Protein AF-A0A1F2VT42-F1 (afdb_monomer_lite)

Structure (mmCIF, N/CA/C/O backbone):
data_AF-A0A1F2VT42-F1
#
_entry.id   AF-A0A1F2VT42-F1
#
loop_
_atom_site.group_PDB
_atom_site.id
_atom_site.type_symbol
_atom_site.label_atom_id
_atom_site.label_alt_id
_atom_site.label_comp_id
_atom_site.label_asym_id
_atom_site.label_entity_id
_atom_site.label_seq_id
_atom_site.pdbx_PDB_ins_code
_atom_site.Cartn_x
_atom_site.Cartn_y
_atom_site.Cartn_z
_atom_site.occupancy
_atom_site.B_iso_or_equiv
_atom_site.auth_seq_id
_atom_site.auth_comp_id
_atom_site.auth_asym_id
_atom_site.auth_atom_id
_atom_site.pdbx_PDB_model_num
ATOM 1 N N . MET A 1 1 ? 23.416 17.757 -13.631 1.00 44.38 1 MET A N 1
ATOM 2 C CA . MET A 1 1 ? 24.134 16.462 -13.600 1.00 44.38 1 MET A CA 1
ATOM 3 C C . MET A 1 1 ? 23.717 15.706 -12.348 1.00 44.38 1 MET A C 1
ATOM 5 O O . MET A 1 1 ? 23.832 16.265 -11.262 1.00 44.38 1 MET A O 1
ATOM 9 N N . ALA A 1 2 ? 23.181 14.490 -12.479 1.00 46.88 2 ALA A N 1
ATOM 10 C CA . ALA A 1 2 ? 22.888 13.641 -11.323 1.00 46.88 2 ALA A CA 1
ATOM 11 C C . ALA A 1 2 ? 24.209 13.156 -10.700 1.00 46.88 2 ALA A C 1
ATOM 13 O O . ALA A 1 2 ? 25.132 12.795 -11.429 1.00 46.88 2 ALA A O 1
ATOM 14 N N . ARG A 1 3 ? 24.326 13.181 -9.365 1.00 50.06 3 ARG A N 1
ATOM 15 C CA . ARG A 1 3 ? 25.505 12.625 -8.679 1.00 50.06 3 ARG A CA 1
ATOM 16 C C . ARG A 1 3 ? 25.588 11.119 -8.967 1.00 50.06 3 ARG A C 1
ATOM 18 O O . ARG A 1 3 ? 24.540 10.470 -8.940 1.00 50.06 3 ARG A O 1
ATOM 25 N N . PRO A 1 4 ? 26.784 10.559 -9.213 1.00 55.59 4 PRO A N 1
ATOM 26 C CA . PRO A 1 4 ? 26.939 9.119 -9.375 1.00 55.59 4 PRO A CA 1
ATOM 27 C C . PRO A 1 4 ? 26.466 8.388 -8.110 1.00 55.59 4 PRO A C 1
ATOM 29 O O . PRO A 1 4 ? 26.667 8.874 -6.994 1.00 55.59 4 PRO A O 1
ATOM 32 N N . LEU A 1 5 ? 25.809 7.239 -8.295 1.00 55.88 5 LEU A N 1
ATOM 33 C CA . LEU A 1 5 ? 25.380 6.379 -7.193 1.00 55.88 5 LEU A CA 1
ATOM 34 C C . LEU A 1 5 ? 26.598 5.940 -6.383 1.00 55.88 5 LEU A C 1
ATOM 36 O O . LEU A 1 5 ? 27.571 5.424 -6.934 1.00 55.88 5 LEU A O 1
ATOM 40 N N . ASP A 1 6 ? 26.512 6.106 -5.067 1.00 54.47 6 ASP A N 1
ATOM 41 C CA . ASP A 1 6 ? 27.394 5.409 -4.143 1.00 54.47 6 ASP A CA 1
ATOM 42 C C . ASP A 1 6 ? 27.202 3.903 -4.366 1.00 54.47 6 ASP A C 1
ATOM 44 O O . ASP A 1 6 ? 26.106 3.374 -4.157 1.00 54.47 6 ASP A O 1
ATOM 48 N N . LYS A 1 7 ? 28.253 3.223 -4.838 1.00 49.81 7 LYS A N 1
ATOM 49 C CA . LYS A 1 7 ? 28.220 1.794 -5.189 1.00 49.81 7 LYS A CA 1
ATOM 50 C C . LYS A 1 7 ? 27.785 0.916 -4.009 1.00 49.81 7 LYS A C 1
ATOM 52 O O . LYS A 1 7 ? 27.269 -0.171 -4.237 1.00 49.81 7 LYS A O 1
ATOM 57 N N . ASN A 1 8 ? 27.905 1.411 -2.775 1.00 50.81 8 ASN A N 1
ATOM 58 C CA . ASN A 1 8 ? 27.462 0.722 -1.562 1.00 50.81 8 ASN A CA 1
ATOM 59 C C . ASN A 1 8 ? 25.938 0.780 -1.322 1.00 50.81 8 ASN A C 1
ATOM 61 O O . ASN A 1 8 ? 25.449 0.172 -0.373 1.00 50.81 8 ASN A O 1
ATOM 65 N N . LYS A 1 9 ? 25.171 1.504 -2.153 1.00 63.41 9 LYS A N 1
ATOM 66 C CA . LYS A 1 9 ? 23.704 1.668 -2.031 1.00 63.41 9 LYS A CA 1
ATOM 67 C C . LYS A 1 9 ?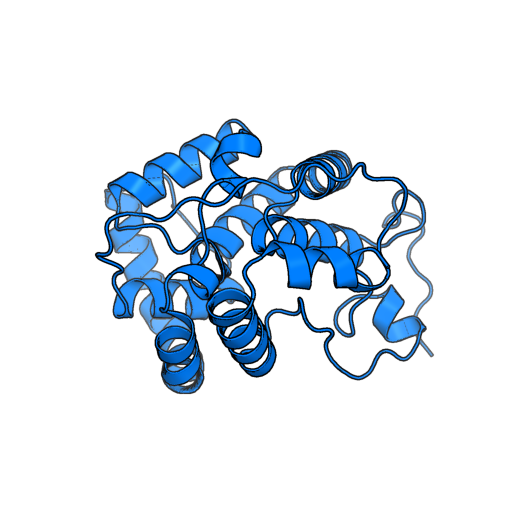 22.910 1.039 -3.181 1.00 63.41 9 LYS A C 1
ATOM 69 O O . LYS A 1 9 ? 21.718 1.320 -3.336 1.00 63.41 9 LYS A O 1
ATOM 74 N N . VAL A 1 10 ? 23.572 0.223 -3.998 1.00 76.75 10 VAL A N 1
ATOM 75 C CA . VAL A 1 10 ? 22.991 -0.448 -5.165 1.00 76.75 10 VAL A CA 1
ATOM 76 C C . VAL A 1 10 ? 22.985 -1.951 -4.909 1.00 76.75 10 VAL A C 1
ATOM 78 O O . VAL A 1 10 ? 24.027 -2.535 -4.623 1.00 76.75 10 VAL A O 1
ATOM 81 N N . LYS A 1 11 ? 21.818 -2.588 -5.025 1.00 80.06 11 LYS A N 1
ATOM 82 C CA . LYS A 1 11 ? 21.654 -4.040 -4.891 1.00 80.06 11 LYS A CA 1
ATOM 83 C C . LYS A 1 11 ? 21.034 -4.604 -6.161 1.00 80.06 11 LYS A C 1
ATOM 85 O O . LYS A 1 11 ? 20.028 -4.082 -6.635 1.00 80.06 11 LYS A O 1
ATOM 90 N N . ASN A 1 12 ? 21.676 -5.627 -6.725 1.00 84.44 12 ASN A N 1
ATOM 91 C CA . ASN A 1 12 ? 21.337 -6.232 -8.020 1.00 84.44 12 ASN A CA 1
ATOM 92 C C . ASN A 1 12 ? 21.110 -5.193 -9.137 1.00 84.44 12 ASN A C 1
ATOM 94 O O . ASN A 1 12 ? 20.183 -5.313 -9.928 1.00 84.44 12 ASN A O 1
ATOM 98 N N . GLY A 1 13 ? 21.934 -4.139 -9.174 1.00 88.81 13 GLY A N 1
ATOM 99 C CA . GLY A 1 13 ? 21.856 -3.092 -10.199 1.00 88.81 13 GLY A CA 1
ATOM 100 C C . GLY A 1 13 ? 20.827 -1.982 -9.951 1.00 88.81 13 GLY A C 1
ATOM 101 O O . GLY A 1 13 ? 20.768 -1.060 -10.759 1.00 88.81 13 GLY A O 1
ATOM 102 N N . TYR A 1 14 ? 20.079 -2.014 -8.840 1.00 93.31 14 TYR A N 1
ATOM 103 C CA . TYR A 1 14 ? 19.073 -0.997 -8.508 1.00 93.31 14 TYR A CA 1
ATOM 104 C C . TYR A 1 14 ? 19.327 -0.327 -7.158 1.00 93.31 14 TYR A C 1
ATOM 106 O O . TYR A 1 14 ? 19.788 -0.949 -6.196 1.00 93.31 14 TYR A O 1
ATOM 114 N N . SER A 1 15 ? 19.002 0.959 -7.079 1.00 94.31 15 SER A N 1
ATOM 115 C CA . SER A 1 15 ? 19.063 1.756 -5.863 1.00 94.31 15 SER A CA 1
ATOM 116 C C . SER A 1 15 ? 18.020 1.309 -4.842 1.00 94.31 15 SER A C 1
ATOM 118 O O . SER A 1 15 ? 16.953 0.790 -5.178 1.00 94.31 15 SER A O 1
ATOM 120 N N . GLU A 1 16 ? 18.283 1.611 -3.570 1.00 95.00 16 GLU A N 1
ATOM 121 C CA . GLU A 1 16 ? 17.306 1.436 -2.490 1.00 95.00 16 GLU A CA 1
ATOM 122 C C . GLU A 1 16 ? 15.934 2.053 -2.831 1.00 95.00 16 GLU A C 1
ATOM 124 O O . GLU A 1 16 ? 14.903 1.494 -2.477 1.00 95.00 16 GLU A O 1
ATOM 129 N N . SER A 1 17 ? 15.893 3.182 -3.552 1.00 95.00 17 SER A N 1
ATOM 130 C CA . SER A 1 17 ? 14.631 3.850 -3.900 1.00 95.00 17 SER A CA 1
ATOM 131 C C . SER A 1 17 ? 13.742 3.032 -4.841 1.00 95.00 17 SER A C 1
ATOM 133 O O . SER A 1 17 ? 12.523 3.057 -4.683 1.00 95.00 17 SER A O 1
ATOM 135 N N . VAL A 1 18 ? 14.333 2.263 -5.761 1.00 96.75 18 VAL A N 1
ATOM 136 C CA . VAL A 1 18 ? 13.584 1.352 -6.639 1.00 96.75 18 VAL A CA 1
ATOM 137 C C . VAL A 1 18 ? 13.106 0.137 -5.856 1.00 96.75 18 VAL A C 1
ATOM 139 O O . VAL A 1 18 ? 11.945 -0.235 -5.980 1.00 96.75 18 VAL A O 1
ATOM 142 N N . TRP A 1 19 ? 13.935 -0.423 -4.970 1.00 97.69 19 TRP A N 1
ATOM 143 C CA . TRP A 1 19 ? 13.510 -1.512 -4.082 1.00 97.69 19 TRP A CA 1
ATOM 144 C C . TRP A 1 19 ? 12.370 -1.103 -3.140 1.00 97.69 19 TRP A C 1
ATOM 146 O O . TRP A 1 19 ? 11.462 -1.891 -2.880 1.00 97.69 19 TRP A O 1
ATOM 156 N N . LYS A 1 20 ? 12.372 0.146 -2.658 1.00 97.00 20 LYS A N 1
ATOM 157 C CA . LYS A 1 20 ? 11.254 0.715 -1.890 1.00 97.00 20 LYS A CA 1
ATOM 158 C C . LYS A 1 20 ? 9.996 0.851 -2.748 1.00 97.00 20 LYS A C 1
ATOM 160 O O . LYS A 1 20 ? 8.915 0.509 -2.278 1.00 97.00 20 LYS A O 1
ATOM 165 N N . SER A 1 21 ? 10.145 1.314 -3.994 1.00 97.06 21 SER A N 1
ATOM 166 C CA . SER A 1 21 ? 9.040 1.388 -4.960 1.00 97.06 21 SER A CA 1
ATOM 167 C C . SER A 1 21 ? 8.446 0.001 -5.214 1.00 97.06 21 SER A C 1
ATOM 169 O O . SER A 1 21 ? 7.230 -0.152 -5.150 1.00 97.06 21 SER A O 1
ATOM 171 N N . LEU A 1 22 ? 9.298 -1.020 -5.386 1.00 97.94 22 LEU A N 1
ATOM 172 C CA . LEU A 1 22 ? 8.880 -2.413 -5.525 1.00 97.94 22 LEU A CA 1
ATOM 173 C C . LEU A 1 22 ? 8.036 -2.864 -4.330 1.00 97.94 22 LEU A C 1
ATOM 175 O O . LEU A 1 22 ? 6.956 -3.398 -4.550 1.00 97.94 22 LEU A O 1
ATOM 179 N N . ALA A 1 23 ? 8.472 -2.621 -3.088 1.00 98.12 23 ALA A N 1
ATOM 180 C CA . ALA A 1 23 ? 7.709 -3.017 -1.900 1.00 98.12 23 ALA A CA 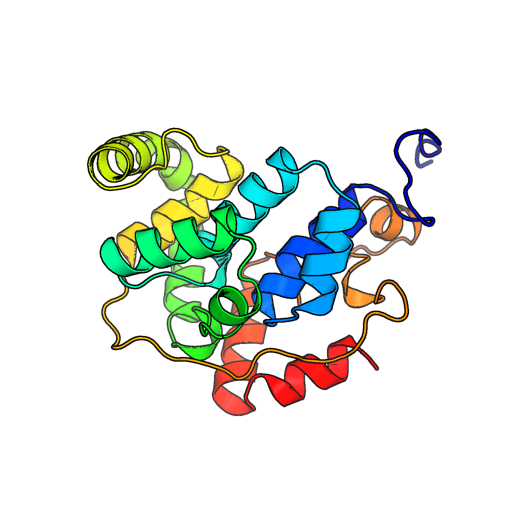1
ATOM 181 C C . ALA A 1 23 ? 6.302 -2.390 -1.868 1.00 98.12 23 ALA A C 1
ATOM 183 O O . ALA A 1 23 ? 5.307 -3.102 -1.753 1.00 98.12 23 ALA A O 1
ATOM 184 N N . VAL A 1 24 ? 6.216 -1.063 -2.018 1.00 97.38 24 VAL A N 1
ATOM 185 C CA . VAL A 1 24 ? 4.943 -0.320 -1.959 1.00 97.38 24 VAL A CA 1
ATOM 186 C C . VAL A 1 24 ? 3.995 -0.777 -3.066 1.00 97.38 24 VAL A C 1
ATOM 188 O O . VAL A 1 24 ? 2.858 -1.168 -2.815 1.00 97.38 24 VAL A O 1
ATOM 191 N N . LYS A 1 25 ? 4.486 -0.800 -4.306 1.00 97.81 25 LYS A N 1
ATOM 192 C CA . LYS A 1 25 ? 3.667 -1.125 -5.475 1.00 97.81 25 LYS A CA 1
ATOM 193 C C . LYS A 1 25 ? 3.268 -2.593 -5.519 1.00 97.81 25 LYS A C 1
ATOM 195 O O . LYS A 1 25 ? 2.165 -2.900 -5.960 1.00 97.81 25 LYS A O 1
ATOM 200 N N . SER A 1 26 ? 4.125 -3.490 -5.030 1.00 98.19 26 SER A N 1
ATOM 201 C CA . SER A 1 26 ? 3.789 -4.912 -4.911 1.00 98.19 26 SER A CA 1
ATOM 202 C C . SER A 1 26 ? 2.654 -5.123 -3.918 1.00 98.19 26 SER A C 1
ATOM 204 O O . SER A 1 26 ? 1.718 -5.847 -4.242 1.00 98.19 26 SER A O 1
ATOM 206 N N . LEU A 1 27 ? 2.662 -4.447 -2.763 1.00 98.38 27 LEU A N 1
ATOM 207 C CA . LEU A 1 27 ? 1.531 -4.499 -1.833 1.00 98.38 27 LEU A CA 1
ATOM 208 C C . LEU A 1 27 ? 0.245 -3.961 -2.483 1.00 98.38 27 LEU A C 1
ATOM 210 O O . LEU A 1 27 ? -0.788 -4.630 -2.439 1.00 98.38 27 LEU A O 1
ATOM 214 N N . ARG A 1 28 ? 0.323 -2.814 -3.172 1.00 97.62 28 ARG A N 1
ATOM 215 C CA . ARG A 1 28 ? -0.812 -2.200 -3.883 1.00 97.62 28 ARG A CA 1
ATOM 216 C C . ARG A 1 28 ? -1.498 -3.157 -4.846 1.00 97.62 28 ARG A C 1
ATOM 218 O O . ARG A 1 28 ? -2.714 -3.299 -4.784 1.00 97.62 28 ARG A O 1
ATOM 225 N N . ILE A 1 29 ? -0.742 -3.866 -5.683 1.00 97.25 29 ILE A N 1
ATOM 226 C CA . ILE A 1 29 ? -1.309 -4.808 -6.668 1.00 97.25 29 ILE A CA 1
ATOM 227 C C . ILE A 1 29 ? -1.449 -6.245 -6.139 1.00 97.25 29 ILE A C 1
ATOM 229 O O . ILE A 1 29 ? -1.990 -7.102 -6.836 1.00 97.25 29 ILE A O 1
ATOM 233 N N . GLY A 1 30 ? -0.984 -6.531 -4.921 1.00 97.75 30 GLY A N 1
ATOM 234 C CA . GLY A 1 30 ? -1.061 -7.851 -4.294 1.00 97.75 30 GLY A CA 1
ATOM 235 C C . GLY A 1 30 ? -0.034 -8.853 -4.829 1.00 97.75 30 GLY A C 1
ATOM 236 O O . GLY A 1 30 ? -0.340 -10.037 -4.935 1.00 97.75 30 GLY A O 1
ATOM 237 N N . TRP A 1 31 ? 1.163 -8.398 -5.203 1.00 98.19 31 TRP A N 1
ATOM 238 C CA . TRP A 1 31 ? 2.233 -9.218 -5.773 1.00 98.19 31 TRP A CA 1
ATOM 239 C C . TRP A 1 31 ? 3.161 -9.802 -4.703 1.00 98.19 31 TRP A C 1
ATOM 241 O O . TRP A 1 31 ? 3.985 -9.100 -4.119 1.00 98.19 31 TRP A O 1
ATOM 251 N N . ILE A 1 32 ? 3.044 -11.111 -4.461 1.00 98.12 32 ILE A N 1
ATOM 252 C CA . ILE A 1 32 ? 3.789 -11.803 -3.395 1.00 98.12 32 ILE A CA 1
ATOM 253 C C . ILE A 1 32 ? 5.295 -11.829 -3.689 1.00 98.12 32 ILE A C 1
ATOM 255 O O . ILE A 1 32 ? 6.090 -11.419 -2.845 1.00 98.12 32 ILE A O 1
ATOM 259 N N . GLU A 1 33 ? 5.695 -12.264 -4.886 1.00 98.12 33 GLU A N 1
ATOM 260 C CA . GLU A 1 33 ? 7.116 -12.404 -5.239 1.00 98.12 33 GLU A CA 1
ATOM 261 C C . GLU A 1 33 ? 7.849 -11.055 -5.216 1.00 98.12 33 GLU A C 1
ATOM 263 O O . GLU A 1 33 ? 8.980 -10.970 -4.740 1.00 98.12 33 GLU A O 1
ATOM 268 N N . GLY A 1 34 ? 7.184 -9.969 -5.626 1.00 98.00 34 GLY A N 1
ATOM 269 C CA . GLY A 1 34 ? 7.736 -8.617 -5.523 1.00 98.00 34 GLY A CA 1
ATOM 270 C C . GLY A 1 34 ? 8.012 -8.188 -4.076 1.00 98.00 34 GLY A C 1
ATOM 271 O O . GLY A 1 34 ? 9.072 -7.621 -3.792 1.00 98.00 34 GLY A O 1
ATOM 272 N N . LEU A 1 35 ? 7.117 -8.517 -3.133 1.00 98.19 35 LEU A N 1
ATOM 273 C CA . LEU A 1 35 ? 7.349 -8.283 -1.700 1.00 98.19 35 LEU A CA 1
ATOM 274 C C . LEU A 1 35 ? 8.481 -9.148 -1.143 1.00 98.19 35 LEU A C 1
ATOM 276 O O . LEU A 1 35 ? 9.296 -8.655 -0.356 1.00 98.19 35 LEU A O 1
ATOM 280 N N . MET A 1 36 ? 8.570 -10.412 -1.563 1.00 98.25 36 MET A N 1
ATOM 281 C CA . MET A 1 36 ? 9.657 -11.308 -1.160 1.00 98.25 36 MET A CA 1
ATOM 282 C C . MET A 1 36 ? 11.017 -10.778 -1.625 1.00 98.25 36 MET A C 1
ATOM 284 O O . MET A 1 36 ? 11.947 -10.690 -0.821 1.00 98.25 36 MET A O 1
ATOM 288 N N . GLU A 1 37 ? 11.127 -10.348 -2.881 1.00 97.88 37 GLU A N 1
ATOM 289 C CA . GLU A 1 37 ? 12.365 -9.788 -3.435 1.00 97.88 37 GLU A CA 1
ATOM 290 C C . GLU A 1 37 ? 12.749 -8.446 -2.813 1.00 97.88 37 GLU A C 1
ATOM 292 O O . GLU A 1 37 ? 13.917 -8.224 -2.469 1.00 97.88 37 GLU A O 1
ATOM 297 N N . ALA A 1 38 ? 11.773 -7.564 -2.578 1.00 97.88 38 ALA A N 1
ATOM 298 C CA . ALA A 1 38 ? 12.022 -6.332 -1.840 1.00 97.88 38 ALA A CA 1
ATOM 299 C C . ALA A 1 38 ? 12.527 -6.628 -0.419 1.00 97.88 38 ALA A C 1
ATOM 301 O O . ALA A 1 38 ? 13.485 -5.999 0.033 1.00 97.88 38 ALA A O 1
ATOM 302 N N . THR A 1 39 ? 11.946 -7.625 0.256 1.00 97.81 39 THR A N 1
ATOM 303 C CA . THR A 1 39 ? 12.327 -8.030 1.619 1.00 97.81 39 THR A CA 1
ATOM 304 C C . THR A 1 39 ? 13.725 -8.626 1.686 1.00 97.81 39 THR A C 1
ATOM 306 O O . THR A 1 39 ? 14.490 -8.297 2.590 1.00 97.81 39 THR A O 1
ATOM 309 N N . ARG A 1 40 ? 14.112 -9.436 0.693 1.00 96.50 40 ARG A N 1
ATOM 310 C CA . ARG A 1 40 ? 15.498 -9.909 0.541 1.00 96.50 40 ARG A CA 1
ATOM 311 C C . ARG A 1 40 ? 16.465 -8.757 0.298 1.00 96.50 40 ARG A C 1
ATOM 313 O O . ARG A 1 40 ? 17.650 -8.879 0.616 1.00 96.50 40 ARG A O 1
ATOM 320 N N . SER A 1 41 ? 15.990 -7.662 -0.296 1.00 96.19 41 SER A N 1
ATOM 321 C CA . SER A 1 41 ? 16.824 -6.567 -0.784 1.00 96.19 41 SER A CA 1
ATOM 322 C C . SER A 1 41 ? 17.020 -5.417 0.198 1.00 96.19 41 SER A C 1
ATOM 324 O O . SER A 1 41 ? 18.107 -4.840 0.237 1.00 96.19 41 SER A O 1
ATOM 326 N N . LEU A 1 42 ? 16.017 -5.119 1.017 1.00 95.94 42 LEU A N 1
ATOM 327 C CA . LEU A 1 42 ? 16.000 -3.988 1.942 1.00 95.94 42 LEU A CA 1
ATOM 328 C C . LEU A 1 42 ? 16.254 -4.408 3.394 1.00 95.94 42 LEU A C 1
ATOM 330 O O . LEU A 1 42 ? 16.099 -5.562 3.779 1.00 95.94 42 LEU A O 1
ATOM 334 N N . CYS A 1 43 ? 16.615 -3.433 4.230 1.00 95.25 43 CYS A N 1
ATOM 335 C CA . CYS A 1 43 ? 16.688 -3.634 5.675 1.00 95.25 43 CYS A CA 1
ATOM 336 C C . CYS A 1 43 ? 15.293 -3.989 6.243 1.00 95.25 43 CYS A C 1
ATOM 338 O O . CYS A 1 43 ? 14.318 -3.325 5.869 1.00 95.25 43 CYS A O 1
ATOM 340 N N . PRO A 1 44 ? 15.174 -4.945 7.188 1.00 96.00 44 PRO A N 1
ATOM 341 C CA . PRO A 1 44 ? 13.886 -5.326 7.777 1.00 96.00 44 PRO A CA 1
ATOM 342 C C . PRO A 1 44 ? 13.084 -4.153 8.357 1.00 96.00 44 PRO A C 1
ATOM 344 O O . PRO A 1 44 ? 11.868 -4.091 8.197 1.00 96.00 44 PRO A O 1
ATOM 347 N N . SER A 1 45 ? 13.751 -3.170 8.974 1.00 94.25 45 SER A N 1
ATOM 348 C CA . SER A 1 45 ? 13.079 -1.982 9.521 1.00 94.25 45 SER A CA 1
ATOM 349 C C . SER A 1 45 ? 12.483 -1.081 8.435 1.00 94.25 45 SER A C 1
ATOM 351 O O . SER A 1 45 ? 11.422 -0.484 8.638 1.00 94.25 45 SER A O 1
ATOM 353 N N . ILE A 1 46 ? 13.128 -1.011 7.264 1.00 95.38 46 ILE A N 1
ATOM 354 C CA . ILE A 1 46 ? 12.604 -0.300 6.095 1.00 95.38 46 ILE A CA 1
ATOM 355 C C . ILE A 1 46 ?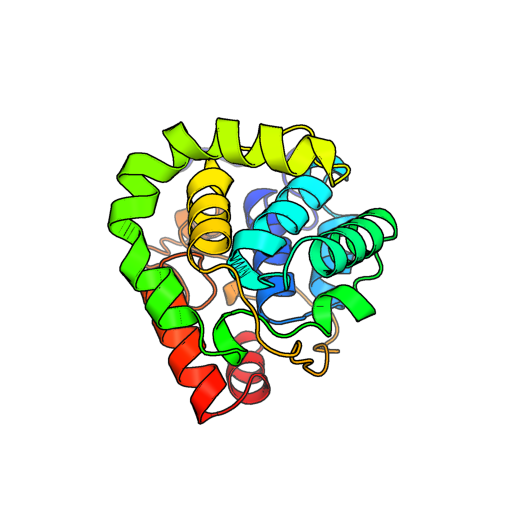 11.357 -1.021 5.586 1.00 95.38 46 ILE A C 1
ATOM 357 O O . ILE A 1 46 ? 10.335 -0.369 5.405 1.00 95.38 46 ILE A O 1
ATOM 361 N N . ILE A 1 47 ? 11.416 -2.345 5.413 1.00 97.50 47 ILE A N 1
ATOM 362 C CA . ILE A 1 47 ? 10.269 -3.149 4.964 1.00 97.50 47 ILE A CA 1
ATOM 363 C C . ILE A 1 47 ? 9.082 -2.980 5.901 1.00 97.50 47 ILE A C 1
ATOM 365 O O . ILE A 1 47 ? 8.009 -2.594 5.447 1.00 97.50 47 ILE A O 1
ATOM 369 N N . LYS A 1 48 ? 9.287 -3.163 7.209 1.00 96.31 48 LYS A N 1
ATOM 370 C CA . LYS A 1 48 ? 8.225 -2.992 8.206 1.00 96.31 48 LYS A CA 1
ATOM 371 C C . LYS A 1 48 ? 7.597 -1.597 8.133 1.00 96.31 48 LYS A C 1
ATOM 373 O O . LYS A 1 48 ? 6.378 -1.477 8.129 1.00 96.31 48 LYS A O 1
ATOM 378 N N . THR A 1 49 ? 8.410 -0.547 7.998 1.00 95.25 49 THR A N 1
ATOM 379 C CA . THR A 1 49 ? 7.905 0.832 7.861 1.00 95.25 49 THR A CA 1
ATOM 380 C C . THR A 1 49 ? 7.072 1.023 6.591 1.00 95.25 49 THR A C 1
ATOM 382 O O . THR A 1 49 ? 6.028 1.669 6.645 1.00 95.25 49 THR A O 1
ATOM 385 N N . LEU A 1 50 ? 7.520 0.481 5.454 1.00 96.88 50 LEU A N 1
ATOM 386 C CA . LEU A 1 50 ? 6.805 0.600 4.179 1.00 96.88 50 LEU A CA 1
ATOM 387 C C . LEU A 1 50 ? 5.489 -0.172 4.194 1.00 96.88 50 LEU A C 1
ATOM 389 O O . LEU A 1 50 ? 4.483 0.363 3.749 1.00 96.88 50 LEU A O 1
ATOM 393 N N . LEU A 1 51 ? 5.490 -1.396 4.726 1.00 97.94 51 LEU A N 1
ATOM 394 C CA . LEU A 1 51 ? 4.288 -2.223 4.797 1.00 97.94 51 LEU A CA 1
ATOM 395 C C . LEU A 1 51 ? 3.249 -1.618 5.741 1.00 97.94 51 LEU A C 1
ATOM 397 O O . LEU A 1 51 ? 2.087 -1.538 5.365 1.00 97.94 51 LEU A O 1
ATOM 401 N N . ILE A 1 52 ? 3.664 -1.111 6.911 1.00 97.12 52 ILE A N 1
ATOM 402 C CA . ILE A 1 52 ? 2.764 -0.370 7.811 1.00 97.12 52 ILE A CA 1
ATOM 403 C C . ILE A 1 52 ? 2.208 0.871 7.104 1.00 97.12 52 ILE A C 1
ATOM 405 O O . ILE A 1 52 ? 1.017 1.135 7.201 1.00 97.12 52 ILE A O 1
ATOM 409 N N . GLY A 1 53 ? 3.041 1.610 6.364 1.00 96.56 53 GLY A N 1
ATOM 410 C CA . GLY A 1 53 ? 2.578 2.724 5.534 1.00 96.56 53 GLY A CA 1
ATOM 411 C C . GLY A 1 53 ? 1.516 2.298 4.520 1.00 96.56 53 GLY A C 1
ATOM 412 O O . GLY A 1 53 ? 0.450 2.902 4.460 1.00 96.56 53 GLY A O 1
ATOM 413 N N . GLY A 1 54 ? 1.770 1.202 3.808 1.00 97.56 54 GLY A N 1
ATOM 414 C CA . GLY A 1 54 ? 0.850 0.619 2.836 1.00 97.56 54 GLY A CA 1
ATOM 415 C C . GLY A 1 54 ? -0.445 0.067 3.434 1.00 97.56 54 GLY A C 1
ATOM 416 O O . GLY A 1 54 ? -1.433 -0.050 2.712 1.00 97.56 54 GLY A O 1
ATOM 417 N N . LEU A 1 55 ? -0.504 -0.204 4.745 1.00 97.81 55 LEU A N 1
ATOM 418 C CA . LEU A 1 55 ? -1.784 -0.487 5.400 1.00 97.81 55 LEU A CA 1
ATOM 419 C C . LEU A 1 55 ? -2.721 0.717 5.310 1.00 97.81 55 LEU A C 1
ATOM 421 O O . LEU A 1 55 ? -3.893 0.555 4.996 1.00 97.81 55 LEU A O 1
ATOM 425 N N . PHE A 1 56 ? -2.207 1.923 5.538 1.00 97.12 56 PHE A N 1
ATOM 426 C CA . PHE A 1 56 ? -3.016 3.142 5.519 1.00 97.12 56 PHE A CA 1
ATOM 427 C C . PHE A 1 56 ? -3.072 3.805 4.146 1.00 97.12 56 PHE A C 1
ATOM 429 O O . PHE A 1 56 ? -3.967 4.602 3.912 1.00 97.12 56 PHE A O 1
ATOM 436 N N . GLU A 1 57 ? -2.123 3.524 3.254 1.00 96.38 57 GLU A N 1
ATOM 437 C CA . GLU A 1 57 ? -2.132 4.045 1.881 1.00 96.38 57 GLU A CA 1
ATOM 438 C C . GLU A 1 57 ? -2.963 3.168 0.936 1.00 96.38 57 GLU A C 1
ATOM 440 O O . GLU A 1 57 ? -3.585 3.702 0.033 1.00 96.38 57 GLU A O 1
ATOM 445 N N . ASP A 1 58 ? -2.998 1.844 1.136 1.00 97.25 58 ASP A N 1
ATOM 446 C CA . ASP A 1 58 ? -3.600 0.906 0.182 1.00 97.25 58 ASP A CA 1
ATOM 447 C C . ASP A 1 58 ? -4.587 -0.071 0.836 1.00 97.25 58 ASP A C 1
ATOM 449 O O . ASP A 1 58 ? -5.775 -0.050 0.513 1.00 97.25 58 ASP A O 1
ATOM 453 N N . VAL A 1 59 ? -4.121 -0.943 1.740 1.00 97.25 59 VAL A N 1
ATOM 454 C CA . VAL A 1 59 ? -4.910 -2.090 2.255 1.00 97.25 59 VAL A CA 1
ATOM 455 C C . VAL A 1 59 ? -6.181 -1.637 2.978 1.00 97.25 59 VAL A C 1
ATOM 457 O O . VAL A 1 59 ? -7.238 -2.239 2.812 1.00 97.25 59 VAL A O 1
ATOM 460 N N . PHE A 1 60 ? -6.093 -0.537 3.725 1.00 96.12 60 PHE A N 1
ATOM 461 C CA . PHE A 1 60 ? -7.211 0.129 4.390 1.00 96.12 60 PHE A CA 1
ATOM 462 C C . PHE A 1 60 ? -7.973 -0.766 5.399 1.00 96.12 60 PHE A C 1
ATOM 464 O O . PHE A 1 60 ? -9.169 -0.997 5.225 1.00 96.12 60 PHE A O 1
ATOM 471 N N . PRO A 1 61 ? -7.321 -1.305 6.451 1.00 96.69 61 PRO A N 1
ATOM 472 C CA . PRO A 1 61 ? -7.931 -2.294 7.349 1.00 96.69 61 PRO A CA 1
ATOM 473 C C . PRO A 1 61 ? -9.282 -1.869 7.941 1.00 96.69 61 PRO A C 1
ATOM 475 O O . PRO A 1 61 ? -9.506 -0.684 8.201 1.00 96.69 61 PRO A O 1
ATOM 478 N N . ILE A 1 62 ? -10.163 -2.836 8.195 1.00 94.50 62 ILE A N 1
ATOM 479 C CA . ILE A 1 62 ? -11.505 -2.589 8.754 1.00 94.50 62 ILE A CA 1
ATOM 480 C C . ILE A 1 62 ? -11.417 -2.535 10.273 1.00 94.50 62 ILE A C 1
ATOM 482 O O . ILE A 1 62 ? -11.467 -3.541 10.987 1.00 94.50 62 ILE A O 1
ATOM 486 N N . GLY A 1 63 ? -11.226 -1.321 10.775 1.00 93.50 63 GLY A N 1
ATOM 487 C CA . GLY A 1 63 ? -11.077 -1.066 12.197 1.00 93.50 63 GLY A CA 1
ATOM 488 C C . GLY A 1 63 ? -9.844 -1.730 12.820 1.00 93.50 63 GLY A C 1
ATOM 489 O O . GLY A 1 63 ? -8.869 -2.104 12.166 1.00 93.50 63 GLY A O 1
ATOM 490 N N . ILE A 1 64 ? -9.870 -1.826 14.147 1.00 95.31 64 ILE A N 1
ATOM 491 C CA . ILE A 1 64 ? -8.689 -2.156 14.953 1.00 95.31 64 ILE A CA 1
ATOM 492 C C . ILE A 1 64 ? -8.340 -3.646 14.926 1.00 95.31 64 ILE A C 1
ATOM 494 O O . ILE A 1 64 ? -7.158 -3.987 14.910 1.00 95.31 64 ILE A O 1
ATOM 498 N N . THR A 1 65 ? -9.337 -4.532 14.932 1.00 95.31 65 THR A N 1
ATOM 499 C CA . THR A 1 65 ? -9.097 -5.983 14.900 1.00 95.31 65 THR A CA 1
ATOM 500 C C . THR A 1 65 ? -8.389 -6.375 13.609 1.00 95.31 65 THR A C 1
ATOM 502 O O . THR A 1 65 ? -7.329 -6.993 13.659 1.00 95.31 65 THR A O 1
ATOM 505 N N . ASP A 1 66 ? -8.907 -5.916 12.469 1.00 96.62 66 ASP A N 1
ATOM 506 C CA . ASP A 1 66 ? -8.327 -6.206 11.160 1.00 96.62 66 ASP A CA 1
ATOM 507 C C . ASP A 1 66 ? -6.945 -5.555 10.978 1.00 96.62 66 ASP A C 1
ATOM 509 O O . ASP A 1 66 ? -6.035 -6.152 10.402 1.00 96.62 66 ASP A O 1
ATOM 513 N N . LEU A 1 67 ? -6.741 -4.355 11.540 1.00 97.31 67 LEU A N 1
ATOM 514 C CA . LEU A 1 67 ? -5.424 -3.718 11.598 1.00 97.31 67 LEU A CA 1
ATOM 515 C C . LEU A 1 67 ? -4.414 -4.573 12.380 1.00 97.31 67 LEU A C 1
ATOM 517 O O . LEU A 1 67 ? -3.283 -4.737 11.927 1.00 97.31 67 LEU A O 1
ATOM 521 N N . ASN A 1 68 ? -4.798 -5.137 13.529 1.00 97.75 68 ASN A N 1
ATOM 522 C CA . ASN A 1 68 ? -3.919 -6.022 14.298 1.00 97.75 68 ASN A CA 1
ATOM 523 C C . ASN A 1 68 ? -3.594 -7.315 13.537 1.00 97.75 68 ASN A C 1
ATOM 525 O O . ASN A 1 68 ? -2.442 -7.751 13.565 1.00 97.75 68 ASN A O 1
ATOM 529 N N . ASP A 1 69 ? -4.553 -7.882 12.803 1.00 97.88 69 ASP A N 1
ATOM 530 C CA . ASP A 1 69 ? -4.298 -9.033 11.931 1.00 97.88 69 ASP A CA 1
ATOM 531 C C . ASP A 1 69 ? -3.292 -8.683 10.825 1.00 97.88 69 ASP A C 1
ATOM 533 O O . ASP A 1 69 ? -2.313 -9.404 10.633 1.00 9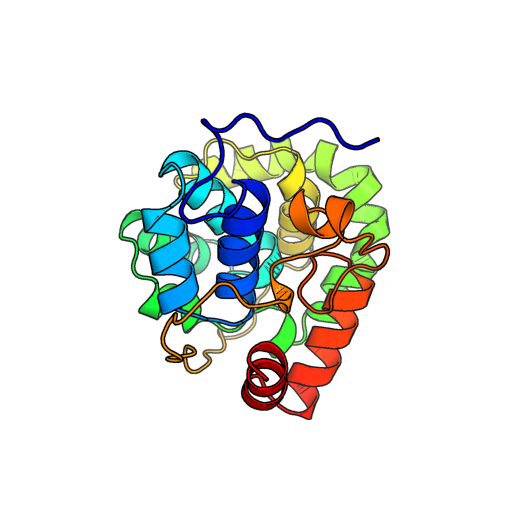7.88 69 ASP A O 1
ATOM 537 N N . CYS A 1 70 ? -3.451 -7.527 10.170 1.00 98.12 70 CYS A N 1
ATOM 538 C CA . CYS A 1 70 ? -2.490 -7.031 9.180 1.00 98.12 70 CYS A CA 1
ATOM 539 C C . CYS A 1 70 ? -1.086 -6.827 9.776 1.00 98.12 70 CYS A C 1
ATOM 541 O O . CYS A 1 70 ? -0.080 -7.145 9.141 1.00 98.12 70 CYS A O 1
ATOM 543 N N . LEU A 1 71 ? -0.991 -6.293 10.999 1.00 98.19 71 LEU A N 1
ATOM 544 C CA . LEU A 1 71 ? 0.291 -6.101 11.686 1.00 98.19 71 LEU A CA 1
ATOM 545 C C . LEU A 1 71 ? 0.962 -7.440 12.017 1.00 98.19 71 LEU A C 1
ATOM 547 O O . LEU A 1 71 ? 2.169 -7.573 11.811 1.00 98.19 71 LEU A O 1
ATOM 551 N N . ASN A 1 72 ? 0.190 -8.437 12.456 1.00 98.38 72 ASN A N 1
ATOM 552 C CA . ASN A 1 72 ? 0.690 -9.794 12.680 1.00 98.38 72 ASN A CA 1
ATOM 553 C C . ASN A 1 72 ? 1.170 -10.439 11.369 1.00 98.38 72 ASN A C 1
ATOM 555 O O . ASN A 1 72 ? 2.229 -11.065 11.339 1.00 98.38 72 ASN A O 1
ATOM 559 N N . GLU A 1 73 ? 0.433 -10.258 10.269 1.00 98.50 73 GLU A N 1
ATOM 560 C CA . GLU A 1 73 ? 0.835 -10.726 8.936 1.00 98.50 73 GLU A CA 1
ATOM 561 C C . GLU A 1 73 ? 2.157 -10.086 8.485 1.00 98.50 73 GLU A C 1
ATOM 563 O O . GLU A 1 73 ? 3.024 -10.786 7.963 1.00 98.50 73 GLU A O 1
ATOM 568 N N . ILE A 1 74 ? 2.357 -8.786 8.736 1.00 98.06 74 ILE A N 1
ATOM 569 C CA . ILE A 1 74 ? 3.631 -8.097 8.468 1.00 98.06 74 ILE A CA 1
ATOM 570 C C . ILE A 1 74 ? 4.759 -8.669 9.332 1.00 98.06 74 ILE A C 1
ATOM 572 O O . ILE A 1 74 ? 5.837 -8.952 8.810 1.00 98.06 74 ILE A O 1
ATOM 576 N N . ASP A 1 75 ? 4.530 -8.850 10.634 1.00 97.50 75 ASP A N 1
ATOM 577 C CA . ASP A 1 75 ? 5.557 -9.327 11.568 1.00 97.50 75 ASP A CA 1
ATOM 578 C C . ASP A 1 75 ? 5.993 -10.771 11.281 1.00 97.50 75 ASP A C 1
ATOM 580 O O . ASP A 1 75 ? 7.163 -11.114 11.472 1.00 97.50 75 ASP A O 1
ATOM 584 N N . HIS A 1 76 ? 5.088 -11.593 10.748 1.00 97.88 76 HIS A N 1
ATOM 585 C CA . HIS A 1 76 ? 5.374 -12.960 10.310 1.00 97.88 76 HIS A CA 1
ATOM 586 C C . HIS A 1 76 ? 5.729 -13.089 8.822 1.00 97.88 76 HIS A C 1
ATOM 588 O O . HIS A 1 76 ? 5.982 -14.202 8.360 1.00 97.88 76 HIS A O 1
ATOM 594 N N . LEU A 1 77 ? 5.774 -11.978 8.076 1.00 97.69 77 LEU A N 1
ATOM 595 C CA . LEU A 1 77 ? 5.989 -11.954 6.623 1.00 97.69 77 LEU A CA 1
ATOM 596 C C . LEU A 1 77 ? 5.002 -12.863 5.851 1.00 97.69 77 LEU A C 1
ATOM 598 O O . LEU A 1 77 ? 5.355 -13.453 4.828 1.00 97.69 77 LEU A O 1
ATOM 602 N N . ASP A 1 78 ? 3.753 -12.971 6.319 1.00 98.31 78 ASP A N 1
ATOM 603 C CA . ASP A 1 78 ? 2.669 -13.724 5.667 1.00 98.31 78 ASP A CA 1
ATOM 604 C C . ASP A 1 78 ? 2.092 -12.916 4.490 1.00 98.31 78 ASP A C 1
ATOM 606 O O . ASP A 1 78 ? 0.941 -12.470 4.478 1.00 98.31 78 ASP A O 1
ATOM 610 N N . PHE A 1 79 ? 2.926 -12.701 3.466 1.00 98.25 79 PHE A N 1
ATOM 611 C CA . PHE A 1 79 ? 2.565 -11.911 2.286 1.00 98.25 79 PHE A CA 1
ATOM 612 C C . PHE A 1 79 ? 1.393 -12.500 1.511 1.00 98.25 79 PHE A C 1
ATOM 614 O O . PHE A 1 79 ? 0.701 -11.769 0.808 1.00 98.25 79 PHE A O 1
ATOM 621 N N . LYS A 1 80 ? 1.132 -13.804 1.645 1.00 98.06 80 LYS A N 1
ATOM 622 C CA . LYS A 1 80 ? -0.027 -14.431 1.014 1.00 98.06 80 LYS A CA 1
ATOM 623 C C . LYS A 1 80 ? -1.325 -13.871 1.585 1.00 98.06 80 LYS A C 1
ATOM 625 O O . LYS A 1 80 ? -2.195 -13.497 0.801 1.00 98.06 80 LYS A O 1
ATOM 630 N N . LYS A 1 81 ? -1.460 -13.810 2.915 1.00 97.88 81 LYS A N 1
ATOM 631 C CA . LYS A 1 81 ? -2.648 -13.217 3.548 1.00 97.88 81 LYS A CA 1
ATOM 632 C C . LYS A 1 81 ? -2.713 -11.716 3.321 1.00 97.88 81 LYS A C 1
ATOM 634 O O . LYS A 1 81 ? -3.756 -11.230 2.893 1.00 97.88 81 LYS A O 1
ATOM 639 N N . LEU A 1 82 ? -1.586 -11.023 3.484 1.00 97.62 82 LEU A N 1
ATOM 640 C CA . LEU A 1 82 ? -1.535 -9.573 3.321 1.00 97.62 82 LEU A CA 1
ATOM 641 C C . LEU A 1 82 ? -1.945 -9.140 1.901 1.00 97.62 82 LEU A C 1
ATOM 643 O O . LEU A 1 82 ? -2.772 -8.248 1.739 1.00 97.62 82 LEU A O 1
ATOM 647 N N . CYS A 1 83 ? -1.436 -9.812 0.861 1.00 98.06 83 CYS A N 1
ATOM 648 C CA . CYS A 1 83 ? -1.789 -9.521 -0.534 1.00 98.06 83 CYS A CA 1
ATOM 649 C C . CYS A 1 83 ? -3.198 -9.985 -0.934 1.00 98.06 83 CYS A C 1
ATOM 651 O O . CYS A 1 83 ? -3.717 -9.500 -1.942 1.00 98.06 83 CYS A O 1
ATOM 653 N N . ALA A 1 84 ? -3.806 -10.912 -0.183 1.00 97.69 84 ALA A N 1
ATOM 654 C CA . ALA A 1 84 ? -5.164 -11.396 -0.440 1.00 97.69 84 ALA A CA 1
ATOM 655 C C . ALA A 1 84 ? -6.241 -10.405 0.017 1.00 97.69 84 ALA A C 1
ATOM 657 O O . ALA A 1 84 ? -7.408 -10.551 -0.342 1.00 97.69 84 ALA A O 1
ATOM 658 N N . ARG A 1 85 ? -5.868 -9.397 0.804 1.00 96.69 85 ARG A N 1
ATOM 659 C CA . ARG A 1 85 ? -6.748 -8.288 1.166 1.00 96.69 85 ARG A CA 1
ATOM 660 C C . ARG A 1 85 ? -6.934 -7.395 -0.051 1.00 96.69 85 ARG A C 1
ATOM 662 O O . ARG A 1 85 ? -5.962 -7.069 -0.744 1.00 96.69 85 ARG A O 1
ATOM 669 N N . ASP A 1 86 ? -8.178 -7.029 -0.333 1.00 96.06 86 ASP A N 1
ATOM 670 C CA . ASP A 1 86 ? -8.417 -5.968 -1.300 1.00 96.06 86 ASP A CA 1
ATOM 671 C C . ASP A 1 86 ? -7.973 -4.618 -0.714 1.00 96.06 86 ASP A C 1
ATOM 673 O O . ASP A 1 86 ? -7.773 -4.476 0.492 1.00 96.06 86 ASP A O 1
ATOM 677 N N . THR A 1 87 ? -7.781 -3.628 -1.574 1.00 97.56 87 THR A N 1
ATOM 678 C CA . THR A 1 87 ? -7.380 -2.272 -1.171 1.00 97.56 87 THR A CA 1
ATOM 679 C C . THR A 1 87 ? -8.586 -1.338 -1.201 1.00 97.56 87 THR A C 1
ATOM 681 O O . THR A 1 87 ? -9.645 -1.687 -1.732 1.00 97.56 87 THR A O 1
ATOM 684 N N . HIS A 1 88 ? -8.413 -0.107 -0.724 1.00 97.12 88 HIS A N 1
ATOM 685 C CA . HIS A 1 88 ? -9.425 0.944 -0.871 1.00 97.12 88 HIS A CA 1
ATOM 686 C C . HIS A 1 88 ? -9.835 1.190 -2.346 1.00 97.12 88 HIS A C 1
ATOM 688 O O . HIS A 1 88 ? -10.911 1.733 -2.605 1.00 97.12 88 HIS A O 1
ATOM 694 N N . HIS A 1 89 ? -9.007 0.768 -3.317 1.00 97.19 89 HIS A N 1
ATOM 695 C CA . HIS A 1 89 ? -9.307 0.796 -4.752 1.00 97.19 89 HIS A CA 1
ATOM 696 C C . HIS A 1 89 ? -10.434 -0.145 -5.157 1.00 97.19 89 HIS A C 1
ATOM 698 O O . HIS A 1 89 ? -11.372 0.300 -5.810 1.00 97.19 89 HIS A O 1
ATOM 704 N N . GLY A 1 90 ? -10.367 -1.414 -4.750 1.00 95.81 90 GLY A N 1
ATOM 705 C CA . GLY A 1 90 ? -11.408 -2.402 -5.050 1.00 95.81 90 GLY A CA 1
ATOM 706 C C . GLY A 1 90 ? -12.608 -2.317 -4.113 1.00 95.81 90 GLY A C 1
ATOM 707 O O . GLY A 1 90 ? -13.687 -2.790 -4.447 1.00 95.81 90 GLY A O 1
ATOM 708 N N . ARG A 1 91 ? -12.447 -1.654 -2.960 1.00 95.88 91 ARG A N 1
ATOM 709 C CA . ARG A 1 91 ? -13.498 -1.485 -1.946 1.00 95.88 91 ARG A CA 1
ATOM 710 C C . ARG A 1 91 ? -14.369 -0.242 -2.101 1.00 95.88 91 ARG A C 1
ATOM 712 O O . ARG A 1 91 ? -15.269 -0.038 -1.300 1.00 95.88 91 ARG A O 1
ATOM 719 N N . GLY A 1 92 ? -14.129 0.579 -3.124 1.00 94.62 92 GLY A N 1
ATOM 720 C CA . GLY A 1 92 ? -14.956 1.759 -3.404 1.00 94.62 92 GLY A CA 1
ATOM 721 C C . GLY A 1 92 ? -14.666 2.986 -2.529 1.00 94.62 92 GLY A C 1
ATOM 722 O O . GLY A 1 92 ? -15.385 3.973 -2.615 1.00 94.62 92 GLY A O 1
ATOM 723 N N . TYR A 1 93 ? -13.586 2.978 -1.742 1.00 96.81 93 TYR A N 1
ATOM 724 C CA . TYR A 1 93 ? -13.195 4.097 -0.867 1.00 96.81 93 TYR A CA 1
ATOM 725 C C . TYR A 1 93 ? -12.270 5.120 -1.546 1.00 96.81 93 TYR A C 1
ATOM 727 O O . TYR A 1 93 ? -11.847 6.091 -0.925 1.00 96.81 93 TYR A O 1
ATOM 735 N N . THR A 1 94 ? -11.914 4.914 -2.815 1.00 97.25 94 THR A N 1
ATOM 736 C CA . THR A 1 94 ? -10.893 5.730 -3.498 1.00 97.25 94 THR A CA 1
ATOM 737 C C . THR A 1 94 ? -11.267 7.194 -3.629 1.00 97.25 94 THR A C 1
ATOM 739 O O . THR A 1 94 ? -10.418 8.046 -3.374 1.00 97.25 94 THR A O 1
ATOM 742 N N . ASP A 1 95 ? -12.504 7.501 -4.015 1.00 97.31 95 ASP A N 1
ATOM 743 C CA . ASP A 1 95 ? -12.911 8.897 -4.160 1.00 97.31 95 ASP A CA 1
ATOM 744 C C . ASP A 1 95 ? -12.914 9.597 -2.801 1.00 97.31 95 ASP A C 1
ATOM 746 O O . ASP A 1 95 ? -12.292 10.643 -2.678 1.00 97.31 95 ASP A O 1
ATOM 750 N N . GLN A 1 96 ? -13.443 8.963 -1.748 1.00 96.88 96 GLN A N 1
ATOM 751 C CA . GLN A 1 96 ? -13.370 9.498 -0.381 1.00 96.88 96 GLN A CA 1
ATOM 752 C C . GLN A 1 96 ? -11.921 9.701 0.088 1.00 96.88 96 GLN A C 1
ATOM 754 O O . GLN A 1 96 ? -11.605 10.727 0.690 1.00 96.88 96 GLN A O 1
ATOM 759 N N . PHE A 1 97 ? -11.024 8.754 -0.213 1.00 96.69 97 PHE A N 1
ATOM 760 C CA . PHE A 1 97 ? -9.599 8.881 0.095 1.00 96.69 97 PHE A CA 1
ATOM 761 C C . PHE A 1 97 ? -8.980 10.101 -0.594 1.00 96.69 97 PHE A C 1
ATOM 763 O O . PHE A 1 97 ? -8.243 10.864 0.032 1.00 96.69 97 PHE A O 1
ATOM 770 N N . CYS A 1 98 ? -9.301 10.308 -1.872 1.00 96.69 98 CYS A N 1
ATOM 771 C CA . CYS A 1 98 ? -8.747 11.400 -2.665 1.00 96.69 98 CYS A CA 1
ATOM 772 C C . CYS A 1 98 ? -9.401 12.756 -2.382 1.00 96.69 98 CYS A C 1
ATOM 774 O O . CYS A 1 98 ? -8.726 13.778 -2.465 1.00 96.69 98 CYS A O 1
ATOM 776 N N . ASP A 1 99 ? -10.686 12.789 -2.041 1.00 97.06 99 ASP A N 1
ATOM 777 C CA . ASP A 1 99 ? -11.411 14.016 -1.693 1.00 97.06 99 ASP A CA 1
ATOM 778 C C . ASP A 1 99 ? -10.894 14.620 -0.376 1.00 97.06 99 ASP A C 1
ATOM 780 O O . ASP A 1 99 ? -10.949 15.834 -0.178 1.00 97.06 99 ASP A O 1
ATOM 784 N N . LEU A 1 100 ? -10.306 13.792 0.495 1.00 95.69 100 LEU A N 1
ATOM 785 C CA . LEU A 1 100 ? -9.662 14.226 1.735 1.00 95.69 100 LEU A CA 1
ATOM 786 C C . LEU A 1 100 ? -8.221 14.739 1.549 1.00 95.69 100 LEU A C 1
ATOM 788 O O . LEU A 1 100 ? -7.621 15.170 2.533 1.00 95.69 100 LEU A O 1
ATOM 792 N N . GLU A 1 101 ? -7.649 14.750 0.334 1.00 92.81 101 GLU A N 1
ATOM 793 C CA . GLU A 1 101 ? -6.246 15.141 0.084 1.00 92.81 101 GLU A CA 1
ATOM 794 C C . GLU A 1 101 ? -5.877 16.484 0.730 1.00 92.81 101 GLU A C 1
ATOM 796 O O . GLU A 1 101 ? -4.865 16.588 1.431 1.00 92.81 101 GLU A O 1
ATOM 801 N N . GLN A 1 102 ? -6.686 17.520 0.490 1.00 93.19 102 GLN A N 1
ATOM 802 C CA . GLN A 1 102 ? -6.385 18.874 0.954 1.00 93.19 102 GLN A CA 1
ATOM 803 C C . GLN A 1 102 ? -6.445 18.970 2.485 1.00 93.19 102 GLN A C 1
ATOM 805 O O . GLN A 1 102 ? -5.560 19.574 3.107 1.00 93.19 102 GLN A O 1
ATOM 810 N N . GLU A 1 103 ? -7.460 18.353 3.098 1.00 94.88 103 GLU A N 1
ATOM 811 C CA . GLU A 1 103 ? -7.616 18.299 4.556 1.00 94.88 103 GLU A CA 1
ATOM 812 C C . GLU A 1 103 ? -6.465 17.503 5.183 1.00 94.88 103 GLU A C 1
ATOM 814 O O . GLU A 1 103 ? -5.792 17.997 6.089 1.00 94.88 103 GLU A O 1
ATOM 819 N N . ALA A 1 104 ? -6.152 16.324 4.642 1.00 93.19 104 ALA A N 1
ATOM 820 C CA . ALA A 1 104 ? -5.072 15.465 5.113 1.00 93.19 104 ALA A CA 1
ATOM 821 C C . ALA A 1 104 ? -3.700 16.148 5.002 1.00 93.19 104 ALA A C 1
ATOM 823 O O . ALA A 1 104 ? -2.909 16.091 5.943 1.00 93.19 104 ALA A O 1
ATOM 824 N N . CYS A 1 105 ? -3.416 16.853 3.904 1.00 91.44 105 CYS A N 1
ATOM 825 C CA . CYS A 1 105 ? -2.161 17.593 3.740 1.00 91.44 105 CYS A CA 1
ATOM 826 C C . CYS A 1 105 ? -2.009 18.754 4.734 1.00 91.44 105 CYS A C 1
ATOM 828 O O . CYS A 1 105 ? -0.887 19.075 5.134 1.00 91.44 105 CYS A O 1
ATOM 830 N N . THR A 1 106 ? -3.119 19.372 5.142 1.00 92.69 106 THR A N 1
ATOM 831 C CA . THR A 1 106 ? -3.119 20.521 6.060 1.00 92.69 106 THR A CA 1
ATOM 832 C C . THR A 1 106 ? -3.089 20.079 7.524 1.00 92.69 106 THR A C 1
ATOM 834 O O . THR A 1 106 ? -2.347 20.632 8.339 1.00 92.69 106 THR A O 1
ATOM 837 N N . THR A 1 107 ? -3.873 19.056 7.856 1.00 93.31 107 THR A N 1
ATOM 838 C CA . THR A 1 107 ? -4.199 18.679 9.236 1.00 93.31 107 THR A CA 1
ATOM 839 C C . THR A 1 107 ? -3.582 17.347 9.644 1.00 93.31 107 THR A C 1
ATOM 841 O O . THR A 1 107 ? -3.216 17.174 10.810 1.00 93.31 107 THR A O 1
ATOM 844 N N . GLY A 1 108 ? -3.381 16.428 8.697 1.00 90.06 108 GLY A N 1
ATOM 845 C CA . GLY A 1 108 ? -2.962 15.052 8.962 1.00 90.06 108 GLY A CA 1
ATOM 846 C C . GLY A 1 108 ? -1.678 14.968 9.778 1.00 90.06 108 GLY A C 1
ATOM 847 O O . GLY A 1 108 ? -1.602 14.193 10.725 1.00 90.06 108 GLY A O 1
ATOM 848 N N . LYS A 1 109 ? -0.694 15.841 9.526 1.00 88.56 109 LYS A N 1
ATOM 849 C CA . LYS A 1 109 ? 0.538 15.866 10.333 1.00 88.56 109 LYS A CA 1
ATOM 850 C C . LYS A 1 109 ? 0.304 16.255 11.799 1.00 88.56 109 LYS A C 1
ATOM 852 O O . LYS A 1 109 ? 0.989 15.731 12.676 1.00 88.56 109 LYS A O 1
ATOM 857 N N . LYS A 1 110 ? -0.611 17.194 12.058 1.00 90.44 110 LYS A N 1
ATOM 858 C CA . LYS A 1 110 ? -0.927 17.684 13.408 1.00 90.44 110 LYS A CA 1
ATOM 859 C C . LYS A 1 110 ? -1.723 16.636 14.183 1.00 90.44 110 LYS A C 1
ATOM 861 O O . LYS A 1 110 ? -1.374 16.336 15.319 1.00 90.44 110 LYS A O 1
ATOM 866 N N . GLU A 1 111 ? -2.758 16.076 13.564 1.00 94.12 111 GLU A N 1
ATOM 867 C CA . GLU A 1 111 ? -3.648 15.109 14.218 1.00 94.12 111 GLU A CA 1
ATOM 868 C C . GLU A 1 111 ? -3.077 13.690 14.248 1.00 94.12 111 GLU A C 1
ATOM 870 O O . GLU A 1 111 ? -3.348 12.942 15.183 1.00 94.12 111 GLU A O 1
ATOM 875 N N . GLY A 1 112 ? -2.208 13.333 13.300 1.00 92.38 112 GLY A N 1
ATOM 876 C CA . GLY A 1 112 ? -1.601 12.006 13.208 1.00 92.38 112 GLY A CA 1
ATOM 877 C C . GLY A 1 112 ? -0.868 11.574 14.479 1.00 92.38 112 GLY A C 1
ATOM 878 O O . GLY A 1 112 ? -0.880 10.394 14.813 1.00 92.38 112 GLY A O 1
ATOM 879 N N . VAL A 1 113 ? -0.285 12.509 15.238 1.00 92.25 113 VAL A N 1
ATOM 880 C CA . VAL A 1 113 ? 0.345 12.200 16.534 1.00 92.25 113 VAL A CA 1
ATOM 881 C C . VAL A 1 113 ? -0.687 11.738 17.564 1.00 92.25 113 VAL A C 1
ATOM 883 O O . VAL A 1 113 ? -0.438 10.763 18.272 1.00 92.25 113 VAL A O 1
ATOM 886 N N . GLU A 1 114 ? -1.839 12.403 17.640 1.00 94.50 114 GLU A N 1
ATOM 887 C CA . GLU A 1 114 ? -2.914 12.018 18.559 1.00 94.50 114 GLU A CA 1
ATOM 888 C C . GLU A 1 114 ? -3.573 10.709 18.116 1.00 94.50 114 GLU A C 1
ATOM 890 O O . GLU A 1 114 ? -3.786 9.828 18.948 1.00 94.50 114 GLU A O 1
ATOM 895 N N . ILE A 1 115 ? -3.762 10.513 16.806 1.00 95.81 115 ILE A N 1
ATOM 896 C CA . ILE A 1 115 ? -4.252 9.242 16.252 1.00 95.81 115 ILE A CA 1
ATOM 897 C C . ILE A 1 115 ? -3.289 8.098 16.605 1.00 95.81 115 ILE A C 1
ATOM 899 O O . ILE A 1 115 ? -3.723 7.051 17.079 1.00 95.81 115 ILE A O 1
ATOM 903 N N . VAL A 1 116 ? -1.971 8.283 16.448 1.00 95.50 116 VAL A N 1
ATOM 904 C CA . VAL A 1 116 ? -0.983 7.259 16.841 1.00 95.50 116 VAL A CA 1
ATOM 905 C C . VAL A 1 116 ? -1.032 6.983 18.342 1.00 95.50 116 VAL A C 1
ATOM 907 O O . VAL A 1 116 ? -0.959 5.818 18.732 1.00 95.50 116 VAL A O 1
ATOM 910 N N . LYS A 1 117 ? -1.173 8.006 19.195 1.00 94.56 117 LYS A N 1
ATOM 911 C CA . LYS A 1 117 ? -1.331 7.795 20.644 1.00 94.56 117 LYS A CA 1
ATOM 912 C C . LYS A 1 117 ? -2.557 6.941 20.942 1.00 94.56 117 LYS A C 1
ATOM 914 O O . LYS A 1 117 ? -2.438 5.981 21.704 1.00 94.56 117 LYS A O 1
ATOM 919 N N . GLU A 1 118 ? -3.692 7.229 20.310 1.00 94.62 118 GLU A N 1
ATOM 920 C CA . GLU A 1 118 ? -4.895 6.420 20.478 1.00 94.62 118 GLU A CA 1
ATOM 921 C C . GLU A 1 118 ? -4.666 4.976 20.011 1.00 94.62 118 GLU A C 1
ATOM 923 O O . GLU A 1 118 ? -4.886 4.033 20.780 1.00 94.62 118 GLU A O 1
ATOM 928 N N . LEU A 1 119 ? -4.148 4.789 18.793 1.00 95.00 119 LEU A N 1
ATOM 929 C CA . LEU A 1 119 ? -3.853 3.465 18.241 1.00 95.00 119 LEU A CA 1
ATOM 930 C C . LEU A 1 119 ? -2.865 2.681 19.103 1.00 95.00 119 LEU A C 1
ATOM 932 O O . LEU A 1 119 ? -3.003 1.466 19.230 1.00 95.00 119 LEU A O 1
ATOM 936 N N . SER A 1 120 ? -1.900 3.347 19.737 1.00 95.19 120 SER A N 1
ATOM 937 C CA . SER A 1 120 ? -0.880 2.696 20.566 1.00 95.19 120 SER A CA 1
ATOM 938 C C . SER A 1 120 ? -1.438 2.011 21.815 1.00 95.19 120 SER A C 1
ATOM 940 O O . SER A 1 120 ? -0.770 1.133 22.370 1.00 95.19 120 SER A O 1
ATOM 942 N N . SER A 1 121 ? -2.649 2.388 22.243 1.00 94.81 121 SER A N 1
ATOM 943 C CA . SER A 1 121 ? -3.365 1.733 23.345 1.00 94.81 121 SER A CA 1
ATOM 944 C C . SER A 1 121 ? -4.068 0.438 22.918 1.00 94.81 121 SER A C 1
ATOM 946 O O . SER A 1 121 ? -4.362 -0.399 23.766 1.00 94.81 121 SER A O 1
ATOM 948 N N . LYS A 1 122 ? -4.299 0.254 21.610 1.00 95.94 122 LYS A N 1
ATOM 949 C CA . LYS A 1 122 ? -5.080 -0.857 21.036 1.00 95.94 122 LYS A CA 1
ATOM 950 C C . LYS A 1 122 ? -4.271 -1.745 20.077 1.00 95.94 122 LYS A C 1
ATOM 952 O O . LYS A 1 122 ? -4.741 -2.808 19.676 1.00 95.94 122 LYS A O 1
ATOM 957 N N . THR A 1 123 ? -3.075 -1.303 19.690 1.00 96.12 123 THR A N 1
ATOM 958 C CA . THR A 1 123 ? -2.214 -1.948 18.690 1.00 96.12 123 THR A CA 1
ATOM 959 C C . THR A 1 123 ? -0.730 -1.878 19.093 1.00 96.12 123 THR A C 1
ATOM 961 O O . THR A 1 123 ? -0.336 -1.035 19.913 1.00 96.12 123 THR A O 1
ATOM 964 N N . PRO A 1 124 ? 0.142 -2.709 18.490 1.00 94.19 124 PRO A N 1
ATOM 965 C CA . PRO A 1 124 ? 1.595 -2.616 18.662 1.00 94.19 124 PRO A CA 1
ATOM 966 C C . PRO A 1 124 ? 2.245 -1.343 18.092 1.00 94.19 124 PRO A C 1
ATOM 968 O O . PRO A 1 124 ? 3.430 -1.107 18.333 1.00 94.19 124 PRO A O 1
ATOM 971 N N . ILE A 1 125 ? 1.519 -0.512 17.336 1.00 93.56 125 ILE A N 1
ATOM 972 C CA . ILE A 1 125 ? 2.069 0.702 16.722 1.00 93.56 125 ILE A CA 1
ATOM 973 C C . ILE A 1 125 ? 2.391 1.726 17.814 1.00 93.56 125 ILE A C 1
ATOM 975 O O . ILE A 1 125 ? 1.501 2.255 18.472 1.00 93.56 125 ILE A O 1
ATOM 979 N N . LYS A 1 126 ? 3.679 2.042 17.992 1.00 90.50 126 LYS A N 1
ATOM 980 C CA . LYS A 1 126 ? 4.140 3.074 18.945 1.00 90.50 126 LYS A CA 1
ATOM 981 C C . LYS A 1 126 ? 4.596 4.365 18.277 1.00 90.50 126 LYS A C 1
ATOM 983 O O . LYS A 1 126 ? 4.623 5.414 18.910 1.00 90.50 126 LYS A O 1
ATOM 988 N N . TRP A 1 127 ? 4.975 4.286 17.008 1.00 89.12 127 TRP A N 1
AT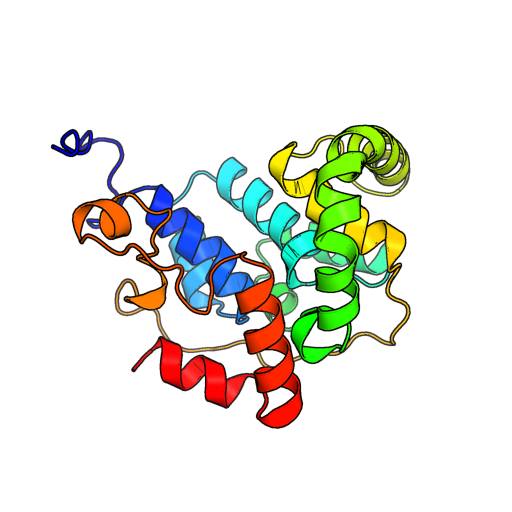OM 989 C CA . TRP A 1 127 ? 5.472 5.414 16.237 1.00 89.12 127 TRP A CA 1
ATOM 990 C C . TRP A 1 127 ? 5.219 5.175 14.751 1.00 89.12 127 TRP A C 1
ATOM 992 O O . TRP A 1 127 ? 5.240 4.031 14.294 1.00 89.12 127 TRP A O 1
ATOM 1002 N N . MET A 1 128 ? 5.032 6.255 13.995 1.00 87.62 128 MET A N 1
ATOM 1003 C CA . MET A 1 128 ? 4.999 6.215 12.537 1.00 87.62 128 MET A CA 1
ATOM 1004 C C . MET A 1 128 ? 5.805 7.355 11.934 1.00 87.62 128 MET A C 1
ATOM 1006 O O . MET A 1 128 ? 5.943 8.435 12.511 1.00 87.62 128 MET A O 1
ATOM 1010 N N . ASN A 1 129 ? 6.293 7.117 10.719 1.00 87.75 129 ASN A N 1
ATOM 1011 C CA . ASN A 1 129 ? 6.935 8.150 9.931 1.00 87.75 129 ASN A CA 1
ATOM 1012 C C . ASN A 1 129 ? 5.919 9.261 9.602 1.00 87.75 129 ASN A C 1
ATOM 1014 O O . ASN A 1 129 ? 4.847 8.939 9.086 1.00 87.75 129 ASN A O 1
ATOM 1018 N N . PRO A 1 130 ? 6.258 10.553 9.790 1.00 87.19 130 PRO A N 1
ATOM 1019 C CA . PRO A 1 130 ? 5.353 11.660 9.483 1.00 87.19 130 PRO A CA 1
ATOM 1020 C C . PRO A 1 130 ? 4.811 11.676 8.051 1.00 87.19 130 PRO A C 1
ATOM 1022 O O . PRO A 1 130 ? 3.768 12.269 7.805 1.00 87.19 130 PRO A O 1
ATOM 1025 N N . ARG A 1 131 ? 5.497 11.030 7.098 1.00 84.38 131 ARG A N 1
ATOM 1026 C CA . ARG A 1 131 ? 5.019 10.891 5.714 1.00 84.38 131 ARG A CA 1
ATOM 1027 C C . ARG A 1 131 ? 3.742 10.056 5.590 1.00 84.38 131 ARG A C 1
ATOM 1029 O O . ARG A 1 131 ? 3.017 10.241 4.625 1.00 84.38 131 ARG A O 1
ATOM 1036 N N . ILE A 1 132 ? 3.472 9.171 6.549 1.00 91.50 132 ILE A N 1
ATOM 1037 C CA . ILE A 1 132 ? 2.282 8.306 6.562 1.00 91.50 132 ILE A CA 1
ATOM 1038 C C . ILE A 1 132 ? 1.086 9.005 7.216 1.00 91.50 132 ILE A C 1
ATOM 1040 O O . ILE A 1 132 ? -0.044 8.575 7.028 1.00 91.50 132 ILE A O 1
ATOM 1044 N N . PHE A 1 133 ? 1.296 10.109 7.942 1.00 95.44 133 PHE A N 1
ATOM 1045 C CA . PHE A 1 133 ? 0.230 10.753 8.710 1.00 95.44 133 PHE A CA 1
ATOM 1046 C C . PHE A 1 133 ? -0.956 11.214 7.865 1.00 95.44 133 PHE A C 1
ATOM 1048 O O . PHE A 1 133 ? -2.076 11.138 8.351 1.00 95.44 133 PHE A O 1
ATOM 1055 N N . ASN A 1 134 ? -0.749 11.611 6.609 1.00 94.81 134 ASN A N 1
ATOM 1056 C CA . ASN A 1 134 ? -1.861 11.961 5.725 1.00 94.81 134 ASN A CA 1
ATOM 1057 C C . ASN A 1 134 ? -2.731 10.729 5.425 1.00 94.81 134 ASN A C 1
ATOM 1059 O O . ASN A 1 134 ? -3.941 10.790 5.575 1.00 94.81 134 ASN A O 1
ATOM 1063 N N . CYS A 1 135 ? -2.113 9.594 5.089 1.00 95.75 135 CYS A N 1
ATOM 1064 C CA . CYS A 1 135 ? -2.831 8.347 4.810 1.00 95.75 135 CYS A CA 1
ATOM 1065 C C . CYS A 1 135 ? -3.509 7.790 6.071 1.00 95.75 135 CYS A C 1
ATOM 1067 O O . CYS A 1 135 ? -4.676 7.412 6.036 1.00 95.75 135 CYS A O 1
ATOM 1069 N N . LEU A 1 136 ? -2.804 7.810 7.210 1.00 96.94 136 LEU A N 1
ATOM 1070 C CA . LEU A 1 136 ? -3.347 7.428 8.516 1.00 96.94 136 LEU A CA 1
ATOM 1071 C C . LEU A 1 136 ? -4.574 8.270 8.881 1.00 96.94 136 LEU A C 1
ATOM 1073 O O . LEU A 1 136 ? -5.583 7.731 9.324 1.00 96.94 136 LEU A O 1
ATOM 1077 N N . TYR A 1 137 ? -4.474 9.586 8.698 1.00 97.19 137 TYR A N 1
ATOM 1078 C CA . TYR A 1 137 ? -5.561 10.522 8.946 1.00 97.19 137 TYR A CA 1
ATOM 1079 C C . TYR A 1 137 ? -6.780 10.204 8.080 1.00 97.19 137 TYR A C 1
ATOM 1081 O O . TYR A 1 137 ? -7.890 10.090 8.596 1.00 97.19 137 TYR A O 1
ATOM 1089 N N . THR A 1 138 ? -6.566 10.004 6.780 1.00 96.94 138 THR A N 1
ATOM 1090 C CA . THR A 1 138 ? -7.634 9.675 5.835 1.00 96.94 138 THR A CA 1
ATOM 1091 C C . THR A 1 138 ? -8.312 8.351 6.187 1.00 96.94 138 THR A C 1
ATOM 1093 O O . THR A 1 138 ? -9.537 8.302 6.252 1.00 96.94 138 THR A O 1
ATOM 1096 N N . TRP A 1 139 ? -7.545 7.302 6.502 1.00 97.31 139 TRP A N 1
ATOM 1097 C CA . TRP A 1 139 ? -8.093 6.029 6.987 1.00 97.31 139 TRP A CA 1
ATOM 1098 C C . TRP A 1 139 ? -8.922 6.209 8.265 1.00 97.31 139 TRP A C 1
ATOM 1100 O O . TRP A 1 139 ? -10.040 5.706 8.348 1.00 97.31 139 TRP A O 1
ATOM 1110 N N . TYR A 1 140 ? -8.413 6.977 9.233 1.00 96.69 140 TYR A N 1
ATOM 1111 C CA . TYR A 1 140 ? -9.100 7.234 10.499 1.00 96.69 140 TYR A CA 1
ATOM 1112 C C . TYR A 1 140 ? -10.422 7.996 10.307 1.00 96.69 140 TYR A C 1
ATOM 1114 O O . TYR A 1 140 ? -11.409 7.702 10.975 1.00 96.69 140 TYR A O 1
ATOM 1122 N N . LYS A 1 141 ? -10.459 8.958 9.377 1.00 97.00 141 LYS A N 1
ATOM 1123 C CA . LYS A 1 141 ? -11.650 9.766 9.065 1.00 97.00 141 LYS A CA 1
ATOM 1124 C C . LYS A 1 141 ? -12.692 9.003 8.259 1.00 97.00 141 LYS A C 1
ATOM 1126 O O . LYS A 1 141 ? -13.879 9.179 8.510 1.00 97.00 141 LYS A O 1
ATOM 1131 N N . ILE A 1 142 ? -12.254 8.186 7.301 1.00 96.62 142 ILE A N 1
ATOM 1132 C CA . ILE A 1 142 ? -13.151 7.325 6.523 1.00 96.62 142 ILE A CA 1
ATOM 1133 C C . ILE A 1 142 ? -13.735 6.234 7.418 1.00 96.62 142 ILE A C 1
ATOM 1135 O O . ILE A 1 142 ? -14.914 5.931 7.281 1.00 96.62 142 ILE A O 1
ATOM 1139 N N . ASN A 1 143 ? -12.931 5.691 8.340 1.00 95.50 143 ASN A N 1
ATOM 1140 C CA . ASN A 1 143 ? -13.311 4.619 9.258 1.00 95.50 143 ASN A CA 1
ATOM 1141 C C . ASN A 1 143 ? -14.056 3.474 8.534 1.00 95.50 143 ASN A C 1
ATOM 1143 O O . ASN A 1 143 ? -15.259 3.311 8.742 1.00 95.50 143 ASN A O 1
ATOM 1147 N N . PRO A 1 144 ? -13.362 2.711 7.661 1.00 93.50 144 PRO A N 1
ATOM 1148 C CA . PRO A 1 144 ? -13.998 1.691 6.830 1.00 93.50 144 PRO A CA 1
ATOM 1149 C C . PRO A 1 144 ? -14.793 0.675 7.658 1.00 93.50 144 PRO A C 1
ATOM 1151 O O . PRO A 1 144 ? -14.281 0.148 8.648 1.00 93.50 144 PRO A O 1
ATOM 1154 N N . ASP A 1 145 ? -16.018 0.389 7.224 1.00 90.94 145 ASP A N 1
ATOM 1155 C CA . ASP A 1 145 ? -17.002 -0.459 7.908 1.00 90.94 145 ASP A CA 1
ATOM 1156 C C . ASP A 1 145 ? -17.617 -1.544 6.999 1.00 90.94 145 ASP A C 1
ATOM 1158 O O . ASP A 1 145 ? -18.562 -2.232 7.393 1.00 90.94 145 ASP A O 1
ATOM 1162 N N . ASP A 1 146 ? -17.075 -1.730 5.791 1.00 91.88 146 ASP A N 1
ATOM 1163 C CA . ASP A 1 146 ? -17.462 -2.808 4.878 1.00 91.88 146 ASP A CA 1
ATOM 1164 C C . ASP A 1 146 ? -17.070 -4.199 5.430 1.00 91.88 146 ASP A C 1
ATOM 1166 O O . ASP A 1 146 ? -16.256 -4.306 6.349 1.00 91.88 146 ASP A O 1
ATOM 1170 N N . PRO A 1 147 ? -17.611 -5.307 4.884 1.00 85.81 147 PRO A N 1
ATOM 1171 C CA . PRO A 1 147 ? -17.364 -6.646 5.428 1.00 85.81 147 PRO A CA 1
ATOM 1172 C C . PRO A 1 147 ? -15.955 -7.205 5.164 1.00 85.81 147 PRO A C 1
ATOM 1174 O O . PRO A 1 147 ? -15.660 -8.317 5.606 1.00 85.81 147 PRO A O 1
ATOM 1177 N N . GLY A 1 148 ? -15.090 -6.489 4.444 1.00 83.69 148 GLY A N 1
ATOM 1178 C CA . GLY A 1 148 ? -13.753 -6.962 4.102 1.00 83.69 148 GLY A CA 1
ATOM 1179 C C . GLY A 1 148 ? -13.759 -7.773 2.833 1.00 83.69 148 GLY A C 1
ATOM 1180 O O . GLY A 1 148 ? -14.072 -8.963 2.818 1.00 83.69 148 GLY A O 1
ATOM 1181 N N . MET A 1 149 ? -13.359 -7.119 1.748 1.00 90.00 149 MET A N 1
ATOM 1182 C CA . MET A 1 149 ? -13.187 -7.787 0.468 1.00 90.00 149 MET A CA 1
ATOM 1183 C C . MET A 1 149 ? -11.797 -8.397 0.328 1.00 90.00 149 MET A C 1
ATOM 1185 O O . MET A 1 149 ? -10.786 -7.872 0.806 1.00 90.00 149 MET A O 1
ATOM 1189 N N . LYS A 1 150 ? -11.768 -9.543 -0.348 1.00 93.88 150 LYS A N 1
ATOM 1190 C CA . LYS A 1 150 ? -10.550 -10.265 -0.691 1.00 93.88 150 LYS A CA 1
ATOM 1191 C C . LYS A 1 150 ? -10.366 -10.266 -2.197 1.00 93.88 150 LYS A C 1
ATOM 1193 O O . LYS A 1 150 ? -11.336 -10.275 -2.950 1.00 93.88 150 LYS A O 1
ATOM 1198 N N . ARG A 1 151 ? -9.109 -10.332 -2.614 1.00 94.75 151 ARG A N 1
ATOM 1199 C CA . ARG A 1 151 ? -8.691 -10.529 -4.002 1.00 94.75 151 ARG A CA 1
ATOM 1200 C C . ARG A 1 151 ? -7.737 -11.708 -4.084 1.00 94.75 151 ARG A C 1
ATOM 1202 O O . ARG A 1 151 ? -7.052 -12.028 -3.113 1.00 94.75 151 ARG A O 1
ATOM 1209 N N . GLU A 1 152 ? -7.630 -12.312 -5.259 1.00 95.88 152 GLU A N 1
ATOM 1210 C CA . GLU A 1 152 ? -6.564 -13.278 -5.501 1.00 95.88 152 GLU A CA 1
ATOM 1211 C C . GLU A 1 152 ? -5.206 -12.552 -5.528 1.00 95.88 152 GLU A C 1
ATOM 1213 O O . GLU A 1 152 ? -5.048 -11.560 -6.259 1.00 95.88 152 GLU A O 1
ATOM 1218 N N . PRO A 1 153 ? -4.213 -13.007 -4.739 1.00 96.56 153 PRO A N 1
ATOM 1219 C CA . PRO A 1 153 ? -2.853 -12.501 -4.843 1.00 96.56 153 PRO A CA 1
ATOM 1220 C C . PRO A 1 153 ? -2.258 -12.786 -6.222 1.00 96.56 153 PRO A C 1
ATOM 1222 O O . PRO A 1 153 ? -2.429 -13.875 -6.775 1.00 96.56 153 PRO A O 1
ATOM 1225 N N . LEU A 1 154 ? -1.487 -11.837 -6.745 1.00 95.75 154 LEU A N 1
ATOM 1226 C CA . LEU A 1 154 ? -0.750 -12.007 -7.988 1.00 95.75 154 LEU A CA 1
ATOM 1227 C C . LEU A 1 154 ? 0.432 -12.964 -7.776 1.00 95.75 154 LEU A C 1
ATOM 1229 O O . LEU A 1 154 ? 1.313 -12.714 -6.946 1.00 95.75 154 LEU A O 1
ATOM 1233 N N . LYS A 1 155 ? 0.458 -14.040 -8.570 1.00 88.12 155 LYS A N 1
ATOM 1234 C CA . LYS A 1 155 ? 1.452 -15.128 -8.508 1.00 88.12 155 LYS A CA 1
ATOM 1235 C C . LYS A 1 155 ? 2.510 -15.058 -9.617 1.00 88.12 155 LYS A C 1
ATOM 1237 O O . LYS A 1 155 ? 3.195 -16.046 -9.861 1.00 88.12 155 LYS A O 1
ATOM 1242 N N . ASN A 1 156 ? 2.647 -13.919 -10.299 1.00 93.88 156 ASN A N 1
ATOM 1243 C CA . ASN A 1 156 ? 3.671 -13.755 -11.332 1.00 93.88 156 ASN A CA 1
ATOM 1244 C C . ASN A 1 156 ? 5.076 -13.915 -10.724 1.00 93.88 156 ASN A C 1
ATOM 1246 O O . ASN A 1 156 ? 5.345 -13.321 -9.676 1.00 93.88 156 ASN A O 1
ATOM 1250 N N . PRO A 1 157 ? 5.985 -14.681 -11.351 1.00 94.88 157 PRO A N 1
ATOM 1251 C CA . PRO A 1 157 ? 7.346 -14.827 -10.854 1.00 94.88 157 PRO A CA 1
ATOM 1252 C C . PRO A 1 157 ? 8.123 -13.515 -10.992 1.00 94.88 157 PRO A C 1
ATOM 1254 O O . PRO A 1 157 ? 7.935 -12.759 -11.948 1.00 94.88 157 PRO A O 1
ATOM 1257 N N . PHE A 1 158 ? 9.042 -13.255 -10.062 1.00 95.44 158 PHE A N 1
ATOM 1258 C CA . PHE A 1 158 ? 9.995 -12.163 -10.228 1.00 95.44 158 PHE A CA 1
ATOM 1259 C C . PHE A 1 158 ? 11.118 -12.595 -11.177 1.00 95.44 158 PHE A C 1
ATOM 1261 O O . PHE A 1 158 ? 11.949 -13.431 -10.830 1.00 95.44 158 PHE A O 1
ATOM 1268 N N . VAL A 1 159 ? 11.144 -12.021 -12.381 1.00 93.56 159 VAL A N 1
ATOM 1269 C CA . VAL A 1 159 ? 12.195 -12.283 -13.384 1.00 93.56 159 VAL A CA 1
ATOM 1270 C C . VAL A 1 159 ? 13.222 -11.151 -13.409 1.00 93.56 159 VAL A C 1
ATOM 1272 O O . VAL A 1 159 ? 14.427 -11.382 -13.470 1.00 93.56 159 VAL A O 1
ATOM 1275 N N . SER A 1 160 ? 12.748 -9.911 -13.345 1.00 93.44 160 SER A N 1
ATOM 1276 C CA . SER A 1 160 ? 13.561 -8.698 -13.310 1.00 93.44 160 SER A CA 1
ATOM 1277 C C . SER A 1 160 ? 12.738 -7.554 -12.717 1.00 93.44 160 SER A C 1
ATOM 1279 O O . SER A 1 160 ? 11.537 -7.702 -12.488 1.00 93.44 160 SER A O 1
ATOM 1281 N N . MET A 1 161 ? 13.374 -6.410 -12.449 1.00 95.06 161 MET A N 1
ATOM 1282 C CA . MET A 1 161 ? 12.665 -5.221 -11.979 1.00 95.06 161 MET A CA 1
ATOM 1283 C C . MET A 1 161 ? 11.736 -4.686 -13.083 1.00 95.06 161 MET A C 1
ATOM 1285 O O . MET A 1 161 ? 12.247 -4.238 -14.116 1.00 95.06 161 MET A O 1
ATOM 1289 N N . PRO A 1 162 ? 10.407 -4.654 -12.875 1.00 93.81 162 PRO A N 1
ATOM 1290 C CA . PRO A 1 162 ? 9.492 -4.101 -13.867 1.00 93.81 162 PRO A CA 1
ATOM 1291 C C . PRO A 1 162 ? 9.727 -2.601 -14.074 1.00 93.81 162 PRO A C 1
ATOM 1293 O O . PRO A 1 162 ? 10.012 -1.862 -13.125 1.00 93.81 162 PRO A O 1
ATOM 1296 N N . ASN A 1 163 ? 9.541 -2.117 -15.305 1.00 92.31 163 ASN A N 1
ATOM 1297 C CA . ASN A 1 163 ? 9.713 -0.695 -15.626 1.00 92.31 163 ASN A CA 1
ATOM 1298 C C . ASN A 1 163 ? 8.774 0.204 -14.812 1.00 92.31 163 ASN A C 1
ATOM 1300 O O . ASN A 1 163 ? 9.167 1.304 -14.427 1.00 92.31 163 ASN A O 1
ATOM 1304 N N . CYS A 1 164 ? 7.576 -0.286 -14.472 1.00 92.69 164 CYS A N 1
ATOM 1305 C CA . CYS A 1 164 ? 6.610 0.433 -13.643 1.00 92.69 164 CYS A CA 1
ATOM 1306 C C . CYS A 1 164 ? 7.115 0.723 -12.214 1.00 92.69 164 CYS A C 1
ATOM 1308 O O . CYS A 1 164 ? 6.553 1.583 -11.534 1.00 92.69 164 CYS A O 1
ATOM 1310 N N . MET A 1 165 ? 8.198 0.077 -11.761 1.00 95.31 165 MET A N 1
ATOM 1311 C CA . MET A 1 165 ? 8.862 0.357 -10.479 1.00 95.31 165 MET A CA 1
ATOM 1312 C C . MET A 1 165 ? 9.886 1.500 -10.576 1.00 95.31 165 MET A C 1
ATOM 1314 O O . MET A 1 165 ? 10.203 2.129 -9.567 1.00 95.31 165 MET A O 1
ATOM 1318 N N . ILE A 1 166 ? 10.377 1.812 -11.781 1.00 94.12 166 ILE A N 1
ATOM 1319 C CA . ILE A 1 166 ? 11.357 2.875 -12.047 1.00 94.12 166 ILE A CA 1
ATOM 1320 C C . ILE A 1 166 ? 10.618 4.200 -12.273 1.00 94.12 166 ILE A C 1
ATOM 1322 O O . ILE A 1 166 ? 10.459 4.692 -13.386 1.00 94.12 166 ILE A O 1
ATOM 1326 N N . ASP A 1 167 ? 10.121 4.762 -11.179 1.00 92.31 167 ASP A N 1
ATOM 1327 C CA . ASP A 1 167 ? 9.236 5.928 -11.190 1.00 92.31 167 ASP A CA 1
ATOM 1328 C C . ASP A 1 167 ? 9.984 7.260 -11.043 1.00 92.31 167 ASP A C 1
ATOM 1330 O O . ASP A 1 167 ? 11.138 7.284 -10.606 1.00 92.31 167 ASP A O 1
ATOM 1334 N N . SER A 1 168 ? 9.300 8.379 -11.278 1.00 91.94 168 SER A N 1
ATOM 1335 C CA . SER A 1 168 ? 9.843 9.747 -11.190 1.00 91.94 168 SER A CA 1
ATOM 1336 C C . SER A 1 168 ? 10.470 10.100 -9.830 1.00 91.94 168 SER A C 1
ATOM 1338 O O . SER A 1 168 ? 11.372 10.937 -9.737 1.00 91.94 168 SER A O 1
ATOM 1340 N N . HIS A 1 169 ? 10.043 9.447 -8.746 1.00 88.12 169 HIS A N 1
ATOM 1341 C CA . HIS A 1 169 ? 10.608 9.643 -7.409 1.00 88.12 169 HIS A CA 1
ATOM 1342 C C . HIS A 1 169 ? 11.867 8.802 -7.139 1.00 88.12 169 HIS A C 1
ATOM 1344 O O . HIS A 1 169 ? 12.622 9.119 -6.212 1.00 88.12 169 HIS A O 1
ATOM 1350 N N . THR A 1 170 ? 12.110 7.758 -7.935 1.00 93.00 170 THR A N 1
ATOM 1351 C CA . THR A 1 170 ? 13.281 6.881 -7.806 1.00 93.00 170 THR A CA 1
ATOM 1352 C C . THR A 1 170 ? 14.531 7.530 -8.397 1.00 93.00 170 THR A C 1
ATOM 1354 O O . THR A 1 170 ? 14.452 8.432 -9.234 1.00 93.00 170 THR A O 1
ATOM 1357 N N . PHE A 1 171 ? 15.710 7.088 -7.960 1.00 92.12 171 PHE A N 1
ATOM 1358 C CA . PHE A 1 171 ? 16.971 7.566 -8.523 1.00 92.12 171 PHE A CA 1
ATOM 1359 C C . PHE A 1 171 ? 17.058 7.257 -10.025 1.00 92.12 171 PHE A C 1
ATOM 1361 O O . PHE A 1 171 ? 17.361 8.142 -10.823 1.00 92.12 171 PHE A O 1
ATOM 1368 N N . GLU A 1 172 ? 16.755 6.020 -10.411 1.00 93.38 172 GLU A N 1
ATOM 1369 C CA . GLU A 1 172 ? 16.808 5.533 -11.786 1.00 93.38 172 GLU A CA 1
ATOM 1370 C C . GLU A 1 172 ? 15.798 6.254 -12.677 1.00 93.38 172 GLU A C 1
ATOM 1372 O O . GLU A 1 172 ? 16.143 6.623 -13.797 1.00 93.38 172 GLU A O 1
ATOM 1377 N N . GLY A 1 173 ? 14.584 6.519 -12.184 1.00 92.25 173 GLY A N 1
ATOM 1378 C CA . GLY A 1 173 ? 13.593 7.294 -12.930 1.00 92.25 173 GLY A CA 1
ATOM 1379 C C . GLY A 1 173 ? 14.069 8.721 -13.183 1.00 92.25 173 GLY A C 1
ATOM 1380 O O . GLY A 1 173 ? 14.039 9.178 -14.324 1.00 92.25 173 GLY A O 1
ATOM 1381 N N . LYS A 1 174 ? 14.638 9.391 -12.172 1.00 91.69 174 LYS A N 1
ATOM 1382 C CA . LYS A 1 174 ? 15.247 10.724 -12.345 1.00 91.69 174 LYS A CA 1
ATOM 1383 C C . LYS A 1 174 ? 16.408 10.710 -13.335 1.00 91.69 174 LYS A C 1
ATOM 1385 O O . LYS A 1 174 ? 16.514 11.610 -14.161 1.00 91.69 174 LYS A O 1
ATOM 1390 N N . ALA A 1 175 ? 17.270 9.695 -13.271 1.00 90.00 175 ALA A N 1
ATOM 1391 C CA . ALA A 1 175 ? 18.397 9.551 -14.190 1.00 90.00 175 ALA A CA 1
ATOM 1392 C C . ALA A 1 175 ? 17.945 9.300 -15.640 1.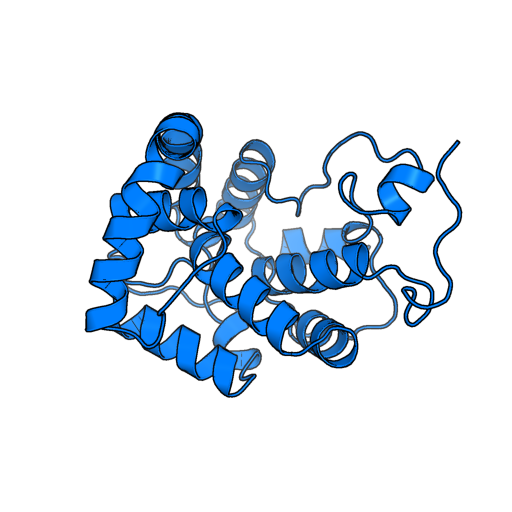00 90.00 175 ALA A C 1
ATOM 1394 O O . ALA A 1 175 ? 18.587 9.787 -16.567 1.00 90.00 175 ALA A O 1
ATOM 1395 N N . LYS A 1 176 ? 16.828 8.586 -15.831 1.00 89.06 176 LYS A N 1
ATOM 1396 C CA . LYS A 1 176 ? 16.196 8.337 -17.136 1.00 89.06 176 LYS A CA 1
ATOM 1397 C C . LYS A 1 176 ? 15.298 9.484 -17.623 1.00 89.06 176 LYS A C 1
ATOM 1399 O O . LYS A 1 176 ? 14.757 9.388 -18.718 1.00 89.06 176 LYS A O 1
ATOM 1404 N N . GLY A 1 177 ? 15.120 10.549 -16.838 1.00 88.31 177 GLY A N 1
ATOM 1405 C CA . GLY A 1 177 ? 14.239 11.666 -17.195 1.00 88.31 177 GLY A CA 1
ATOM 1406 C C . GLY A 1 177 ? 12.743 11.336 -17.116 1.00 88.31 177 GLY A C 1
ATOM 1407 O O . GLY A 1 177 ? 11.944 11.960 -17.812 1.00 88.31 177 GLY A O 1
ATOM 1408 N N . VAL A 1 178 ? 12.350 10.364 -16.286 1.00 88.31 178 VAL A N 1
ATOM 1409 C CA . VAL A 1 178 ? 10.940 10.090 -15.974 1.00 88.31 178 VAL A CA 1
ATOM 1410 C C . VAL A 1 178 ? 10.400 11.264 -15.157 1.00 88.31 178 VAL A C 1
ATOM 1412 O O . VAL A 1 178 ? 10.650 11.371 -13.957 1.00 88.31 178 VAL A O 1
ATOM 1415 N N . ASN A 1 179 ? 9.691 12.169 -15.828 1.00 84.00 179 ASN A N 1
ATOM 1416 C CA . ASN A 1 179 ? 9.199 13.416 -15.234 1.00 84.00 179 ASN A CA 1
ATOM 1417 C C . ASN A 1 179 ? 7.732 13.338 -14.796 1.00 84.00 179 ASN A C 1
ATOM 1419 O O . ASN A 1 179 ? 7.274 14.195 -14.043 1.00 84.00 179 ASN A O 1
ATOM 1423 N N . THR A 1 180 ? 6.999 12.318 -15.241 1.00 82.69 180 THR A N 1
ATOM 1424 C CA . THR A 1 180 ? 5.609 12.070 -14.853 1.00 82.69 180 THR A CA 1
ATOM 1425 C C . THR A 1 180 ? 5.527 10.845 -13.943 1.00 82.69 180 THR A C 1
ATOM 1427 O O . THR A 1 180 ? 6.208 9.848 -14.197 1.00 82.69 180 THR A O 1
ATOM 1430 N N . PRO A 1 181 ? 4.737 10.896 -12.857 1.00 84.94 181 PRO A N 1
ATOM 1431 C CA . PRO A 1 181 ? 4.503 9.724 -12.027 1.00 84.94 181 PRO A CA 1
ATOM 1432 C C . PRO A 1 181 ? 3.797 8.618 -12.814 1.00 84.94 181 PRO A C 1
ATOM 1434 O O . PRO A 1 181 ? 2.826 8.882 -13.524 1.00 84.94 181 PRO A O 1
ATOM 1437 N N . LEU A 1 182 ? 4.271 7.383 -12.670 1.00 90.69 182 LEU A N 1
ATOM 1438 C CA . LEU A 1 182 ? 3.651 6.218 -13.305 1.00 90.69 182 LEU A CA 1
ATOM 1439 C C . LEU A 1 182 ? 2.357 5.818 -12.581 1.00 90.69 182 LEU A C 1
ATOM 1441 O O . LEU A 1 182 ? 2.138 6.220 -11.436 1.00 90.69 182 LEU A O 1
ATOM 1445 N N . LEU A 1 183 ? 1.523 4.994 -13.231 1.00 92.38 183 LEU A N 1
ATOM 1446 C CA . LEU A 1 183 ? 0.196 4.602 -12.730 1.00 92.38 183 LEU A CA 1
ATOM 1447 C C . LEU A 1 183 ? 0.226 4.117 -11.276 1.00 92.38 183 LEU A C 1
ATOM 1449 O O . LEU A 1 183 ? -0.603 4.524 -10.483 1.00 92.38 183 LEU A O 1
ATOM 1453 N N . LEU A 1 184 ? 1.205 3.293 -10.896 1.00 93.00 184 LEU A N 1
ATOM 1454 C CA . LEU A 1 184 ? 1.301 2.756 -9.535 1.00 93.00 184 LEU A CA 1
ATOM 1455 C C . LEU A 1 184 ? 1.927 3.721 -8.516 1.00 93.00 184 LEU A C 1
ATOM 1457 O O . LEU A 1 184 ? 2.280 3.294 -7.423 1.00 93.00 184 LEU A O 1
ATOM 1461 N N . SER A 1 185 ? 2.146 4.992 -8.839 1.00 91.94 185 SER A N 1
ATOM 1462 C CA . SER A 1 185 ? 2.674 5.964 -7.872 1.00 91.94 185 SER A CA 1
ATOM 1463 C C . SER A 1 185 ? 1.604 6.415 -6.872 1.00 91.94 185 SER A C 1
ATOM 1465 O O . SER A 1 185 ? 0.420 6.438 -7.186 1.00 91.94 185 SER A O 1
ATOM 1467 N N . GLY A 1 186 ? 2.022 6.812 -5.666 1.00 88.25 186 GLY A N 1
ATOM 1468 C CA . GLY A 1 186 ? 1.136 7.280 -4.586 1.00 88.25 186 GLY A CA 1
ATOM 1469 C C . GLY A 1 186 ? 0.534 8.681 -4.784 1.00 88.25 186 GLY A C 1
ATOM 1470 O O . GLY A 1 186 ? 0.289 9.391 -3.816 1.00 88.25 186 GLY A O 1
ATOM 1471 N N . HIS A 1 187 ? 0.374 9.145 -6.027 1.00 91.06 187 HIS A N 1
ATOM 1472 C CA . HIS A 1 187 ? -0.296 10.419 -6.306 1.00 91.06 187 HIS A CA 1
ATOM 1473 C C . HIS A 1 187 ? -1.812 10.213 -6.333 1.00 91.06 187 HIS A C 1
ATOM 1475 O O . HIS A 1 187 ? -2.283 9.285 -6.984 1.00 91.06 187 HIS A O 1
ATOM 1481 N N . TYR A 1 188 ? -2.590 11.101 -5.711 1.00 91.94 188 TYR A N 1
ATOM 1482 C CA . TYR A 1 188 ? -4.051 10.960 -5.624 1.00 91.94 188 TYR A CA 1
ATOM 1483 C C . TYR A 1 188 ? -4.746 10.803 -6.984 1.00 91.94 188 TYR A C 1
ATOM 1485 O O . TYR A 1 188 ? -5.636 9.970 -7.127 1.00 91.94 188 TYR A O 1
ATOM 1493 N N . ALA A 1 189 ? -4.298 11.519 -8.021 1.00 92.94 189 ALA A N 1
ATOM 1494 C CA . ALA A 1 189 ? -4.815 11.340 -9.382 1.00 92.94 189 ALA A CA 1
ATOM 1495 C C . ALA A 1 189 ? -4.637 9.898 -9.901 1.00 92.94 189 ALA A C 1
ATOM 1497 O O . ALA A 1 189 ? -5.520 9.357 -10.565 1.00 92.94 189 ALA A O 1
ATOM 1498 N N . ASN A 1 190 ? -3.520 9.259 -9.551 1.00 95.25 190 ASN A N 1
ATOM 1499 C CA . ASN A 1 190 ? -3.252 7.872 -9.901 1.00 95.25 190 ASN A CA 1
ATOM 1500 C C . ASN A 1 190 ? -4.058 6.901 -9.037 1.00 95.25 190 ASN A C 1
ATOM 1502 O O . ASN A 1 190 ? -4.597 5.948 -9.587 1.00 95.25 190 ASN A O 1
ATOM 1506 N N . HIS A 1 191 ? -4.238 7.175 -7.740 1.00 97.06 191 HIS A N 1
ATOM 1507 C CA . HIS A 1 191 ? -5.175 6.412 -6.908 1.00 97.06 191 HIS A CA 1
ATOM 1508 C C . HIS A 1 191 ? -6.589 6.434 -7.507 1.00 97.06 191 HIS A C 1
ATOM 1510 O O . HIS A 1 191 ? -7.169 5.367 -7.695 1.00 97.06 191 HIS A O 1
ATOM 1516 N N . ARG A 1 192 ? -7.117 7.603 -7.915 1.00 96.75 192 ARG A N 1
ATOM 1517 C CA . ARG A 1 192 ? -8.420 7.696 -8.610 1.00 96.75 192 ARG A CA 1
ATOM 1518 C C . ARG A 1 192 ? -8.471 6.836 -9.864 1.00 96.75 192 ARG A C 1
ATOM 1520 O O . ARG A 1 192 ? -9.420 6.078 -10.039 1.00 96.75 192 ARG A O 1
ATOM 1527 N N . LEU A 1 193 ? -7.448 6.923 -10.714 1.00 96.38 193 LEU A N 1
ATOM 1528 C CA . LEU A 1 193 ? -7.391 6.131 -11.941 1.00 96.38 193 LEU A CA 1
ATOM 1529 C C . LEU A 1 193 ? -7.345 4.624 -11.644 1.00 96.38 193 LEU A C 1
ATOM 1531 O O . LEU A 1 193 ? -8.078 3.862 -12.267 1.00 96.38 193 LEU A O 1
ATOM 1535 N N . ILE A 1 194 ? -6.542 4.187 -10.668 1.00 97.06 194 ILE A N 1
ATOM 1536 C CA . ILE A 1 194 ? -6.509 2.786 -10.223 1.00 97.06 194 ILE A CA 1
ATOM 1537 C C . ILE A 1 194 ? -7.891 2.365 -9.717 1.00 97.06 194 ILE A C 1
ATOM 1539 O O . ILE A 1 194 ? -8.394 1.338 -10.158 1.00 97.06 194 ILE A O 1
ATOM 1543 N N . GLY A 1 195 ? -8.523 3.151 -8.841 1.00 97.19 195 GLY A N 1
ATOM 1544 C CA . GLY A 1 195 ? -9.849 2.848 -8.296 1.00 97.19 195 GLY A CA 1
ATOM 1545 C C . GLY A 1 195 ? -10.904 2.698 -9.388 1.00 97.19 195 GLY A C 1
ATOM 1546 O O . GLY A 1 195 ? -11.578 1.675 -9.450 1.00 97.19 195 GLY A O 1
ATOM 1547 N N . GLN A 1 196 ? -10.986 3.659 -10.314 1.00 96.94 196 GLN A N 1
ATOM 1548 C CA . GLN A 1 196 ? -11.903 3.596 -11.460 1.00 96.94 196 GLN A CA 1
ATOM 1549 C C . GLN A 1 196 ? -11.704 2.324 -12.288 1.00 96.94 196 GLN A C 1
ATOM 1551 O O . GLN A 1 196 ? -12.674 1.662 -12.661 1.00 96.94 196 GLN A O 1
ATOM 1556 N N . ARG A 1 197 ? -10.447 1.967 -12.566 1.00 96.12 197 ARG A N 1
ATOM 1557 C CA . ARG A 1 197 ? -10.116 0.785 -13.364 1.00 96.12 197 ARG A CA 1
ATOM 1558 C C . ARG A 1 197 ? -10.411 -0.509 -12.628 1.00 96.12 197 ARG A C 1
ATOM 1560 O O . ARG A 1 197 ? -11.071 -1.369 -13.189 1.00 96.12 197 ARG A O 1
ATOM 1567 N N . VAL A 1 198 ? -9.989 -0.637 -11.374 1.00 96.44 198 VAL A N 1
ATOM 1568 C CA . VAL A 1 198 ? -10.231 -1.841 -10.569 1.00 96.44 198 VAL A CA 1
ATOM 1569 C C . VAL A 1 198 ? -11.730 -2.073 -10.380 1.00 96.44 198 VAL A C 1
ATOM 1571 O O . VAL A 1 198 ? -12.183 -3.201 -10.539 1.00 96.44 198 VAL A O 1
ATOM 1574 N N . MET A 1 199 ? -12.515 -1.023 -10.130 1.00 94.94 199 MET A N 1
ATOM 1575 C CA . MET A 1 199 ? -13.972 -1.145 -9.991 1.00 94.94 199 MET A CA 1
ATOM 1576 C C . MET A 1 199 ? -14.670 -1.558 -11.295 1.00 94.94 199 MET A C 1
ATOM 1578 O O . MET A 1 199 ? -15.697 -2.230 -11.254 1.00 94.94 199 MET A O 1
ATOM 1582 N N . LYS A 1 200 ? -14.136 -1.156 -12.455 1.00 96.00 200 LYS A N 1
ATOM 1583 C CA . LYS A 1 200 ? -14.730 -1.440 -13.770 1.00 96.00 200 LYS A CA 1
ATOM 1584 C C . LYS A 1 200 ? -14.260 -2.767 -14.374 1.00 96.00 200 LYS A C 1
ATOM 1586 O O . LYS A 1 200 ? -15.039 -3.463 -15.014 1.00 96.00 200 LYS A O 1
ATOM 1591 N N . GLU A 1 201 ? -12.977 -3.074 -14.228 1.00 94.94 201 GLU A N 1
ATOM 1592 C CA . GLU A 1 201 ? -12.255 -4.106 -14.985 1.00 94.94 201 GLU A CA 1
ATOM 1593 C C . GLU A 1 201 ? -11.635 -5.172 -14.063 1.00 94.94 201 GLU A C 1
ATOM 1595 O O . GLU A 1 201 ? -11.184 -6.208 -14.542 1.00 94.94 201 GLU A O 1
ATOM 1600 N N . GLY A 1 202 ? -11.617 -4.961 -12.746 1.00 94.06 202 GLY A N 1
ATOM 1601 C CA . GLY A 1 202 ? -10.933 -5.835 -11.795 1.00 94.06 202 GLY A CA 1
ATOM 1602 C C . GLY A 1 202 ? -9.413 -5.641 -11.777 1.00 94.06 202 GLY A C 1
ATOM 1603 O O . GLY A 1 202 ? -8.824 -4.929 -12.592 1.00 94.06 202 GLY A O 1
ATOM 1604 N N . TRP A 1 203 ? -8.754 -6.284 -10.811 1.00 95.38 203 TRP A N 1
ATOM 1605 C CA . TRP A 1 203 ? -7.304 -6.164 -10.627 1.00 95.38 203 TRP A CA 1
ATOM 1606 C C . TRP A 1 203 ? -6.480 -6.765 -11.762 1.00 95.38 203 TRP A C 1
ATOM 1608 O O . TRP A 1 203 ? -5.400 -6.256 -12.054 1.00 95.38 203 TRP A O 1
ATOM 1618 N N . ASP A 1 204 ? -6.954 -7.849 -12.372 1.00 93.38 204 ASP A N 1
ATOM 1619 C CA . ASP A 1 204 ? -6.146 -8.648 -13.296 1.00 93.38 204 ASP A CA 1
ATOM 1620 C C . ASP A 1 204 ? -5.798 -7.877 -14.571 1.00 93.38 204 ASP A C 1
ATOM 1622 O O . ASP A 1 204 ? -4.633 -7.858 -14.959 1.00 93.38 204 ASP A O 1
ATOM 1626 N N . ASN A 1 205 ? -6.744 -7.107 -15.117 1.00 91.50 205 ASN A N 1
ATOM 1627 C CA . ASN A 1 205 ? -6.496 -6.230 -16.266 1.00 91.50 205 ASN A CA 1
ATOM 1628 C C . ASN A 1 205 ? -5.392 -5.199 -15.984 1.00 91.50 205 ASN A C 1
ATOM 1630 O O . ASN A 1 205 ? -4.480 -5.008 -16.786 1.00 91.50 205 ASN A O 1
ATOM 1634 N N . LEU A 1 206 ? -5.428 -4.559 -14.810 1.00 91.94 206 LEU A N 1
ATOM 1635 C CA . LEU A 1 206 ? -4.386 -3.610 -14.420 1.00 91.94 206 LEU A CA 1
ATOM 1636 C C . LEU A 1 206 ? -3.039 -4.315 -14.225 1.00 91.94 206 LEU A C 1
ATOM 1638 O O . LEU A 1 206 ? -2.005 -3.768 -14.594 1.00 91.94 206 LEU A O 1
ATOM 1642 N N . ARG A 1 207 ? -3.037 -5.521 -13.644 1.00 94.00 207 ARG A N 1
ATOM 1643 C CA . ARG A 1 207 ? -1.815 -6.299 -13.398 1.00 94.00 207 ARG A CA 1
ATOM 1644 C C . ARG A 1 207 ? -1.139 -6.707 -14.704 1.00 94.00 207 ARG A C 1
ATOM 1646 O O . ARG A 1 207 ? 0.073 -6.553 -14.785 1.00 94.00 207 ARG A O 1
ATOM 1653 N N . GLU A 1 208 ? -1.879 -7.167 -15.710 1.00 89.75 208 GLU A N 1
ATOM 1654 C CA . GLU A 1 208 ? -1.314 -7.560 -17.011 1.00 89.75 208 GLU A CA 1
ATOM 1655 C C . GLU A 1 208 ? -0.510 -6.426 -17.662 1.00 89.75 208 GLU A C 1
ATOM 1657 O O . GLU A 1 208 ? 0.622 -6.635 -18.093 1.00 89.75 208 GLU A O 1
ATOM 1662 N N . GLU A 1 209 ? -1.028 -5.198 -17.639 1.00 86.75 209 GLU A N 1
ATOM 1663 C CA . GLU A 1 209 ? -0.331 -4.027 -18.188 1.00 86.75 209 GLU A CA 1
ATOM 1664 C C . GLU A 1 209 ? 0.967 -3.670 -17.459 1.00 86.75 209 GLU A C 1
ATOM 1666 O O . GLU A 1 209 ? 1.830 -3.008 -18.028 1.00 86.75 209 GLU A O 1
ATOM 1671 N N . MET A 1 210 ? 1.118 -4.053 -16.189 1.00 84.31 210 MET A N 1
ATOM 1672 C CA . MET A 1 210 ? 2.305 -3.695 -15.403 1.00 84.31 210 MET A CA 1
ATOM 1673 C C . MET A 1 210 ? 3.510 -4.594 -15.688 1.00 84.31 210 MET A C 1
ATOM 1675 O O . MET A 1 210 ? 4.631 -4.225 -15.316 1.00 84.31 210 MET A O 1
ATOM 1679 N N . PHE A 1 211 ? 3.280 -5.757 -16.305 1.00 82.62 211 PHE A N 1
ATOM 1680 C CA . PHE A 1 211 ? 4.311 -6.747 -16.628 1.00 82.62 211 PHE A CA 1
ATOM 1681 C C . PHE A 1 211 ? 4.549 -6.928 -18.133 1.00 82.62 211 PHE A C 1
ATOM 1683 O O . PHE A 1 211 ? 5.491 -7.637 -18.490 1.00 82.62 211 PHE A O 1
ATOM 1690 N N . ASN A 1 212 ? 3.746 -6.278 -18.979 1.00 71.81 212 ASN A N 1
ATOM 1691 C CA . ASN A 1 212 ? 3.931 -6.190 -20.430 1.00 71.81 212 ASN A CA 1
ATOM 1692 C C . ASN A 1 212 ? 4.704 -4.919 -20.815 1.00 71.81 212 ASN A C 1
ATOM 1694 O O . ASN A 1 212 ? 5.461 -4.979 -21.810 1.00 71.81 212 ASN A O 1
#

Sequence (212 aa):
MARPLDKNKVKNGYSESVWKSLAVKSLRIGWIEGLMEATRSLCPSIIKTLLIGGLFEDVFPIGITDLNDCLNEIDHLDFKKLCARDTHHGRGYTDQFCDLEQEACTTGKKEGVEIVKELSSKTPIKWMNPRIFNCLYTWYKINPDDPGMKREPLKNPFVSMPNCMIDSHTFEGKAKGVNTPLLLSGHYANHRLIGQRVMKEGWDNLREEMFN

Radius of gyration: 16.63 Å; chains: 1; bounding box: 46×36×44 Å

pLDDT: mean 92.43, std 9.45, range [44.38, 98.5]

Secondary structure (DSSP, 8-state):
-PPPP-GGGEETTEEHHHHHHHHHHHHHHTBHHHHHHHHHHS-HHHHHHHHHHHIIIII--SHHHHHHHHHHHHHTT-HHHHHHBPPTTTTT-HHHHHHTHHHIIIIIHHHHHHHHHHHHTTSS-----GGGHHHHHHHHHH---S---B-PPB-----S--GGGS-TTSHHHHHTT--S--TTSS-HHHHHHHHHHHHHHHHHHHHHHHH-

Foldseek 3Di:
DADDDPPVQADPRFGLQLLLLLLLLLLQLQALQSVVVSCVVDDLVSSLQSQLLSCLLWLLAQPLVRNQVSNVCSVVVVSQVSSFFGTCLLVVCLVLLLVCQVVLVVCLLVCLVVLQVVSVVRHVRNDHDSVSSSSSVSSVVPNDHDPTHTDHRDPDHCPDRFPLSLAPVGPNCVVVVRPDGHLSDSDSVSSVVSSVCCNVPNSVVVVVVRRD